Protein AF-A0A8J4U4T0-F1 (afdb_monomer)

Foldseek 3Di:
DQDDDFAADVNHKAFPAWEFDADPVGTFWIKTFIWTWDDDPPPPPPTPTDTDIFTDGFFDAPVNVCSGHNAAPDKAFDDPDPCLVVPPDPVSPPDDPGTWMWRHHQRQQKIFIADGPSRTTQAMEHEQLQLQAPCRPSHDGHFYWYWAFAFDPDPPGDTDIDIDTSPDDVVVVDVRPDPDFDFWDWAQDDVDPPDRRPRHIDTWGDDPRYIYD

Structure (mmCIF, N/CA/C/O backbone):
data_AF-A0A8J4U4T0-F1
#
_entry.id   AF-A0A8J4U4T0-F1
#
loop_
_atom_site.group_PDB
_atom_site.id
_atom_site.type_symbol
_atom_site.label_atom_id
_atom_site.label_alt_id
_atom_site.label_comp_id
_atom_site.label_asym_id
_atom_site.label_entity_id
_atom_site.label_seq_id
_atom_site.pdbx_PDB_ins_code
_atom_site.Cartn_x
_atom_site.Cartn_y
_atom_site.Cartn_z
_atom_site.occupancy
_atom_site.B_iso_or_equiv
_atom_site.auth_seq_id
_atom_site.auth_comp_id
_atom_site.auth_asym_id
_atom_site.auth_atom_id
_atom_site.pdbx_PDB_model_num
ATOM 1 N N . ALA A 1 1 ? 1.305 -16.873 -22.517 1.00 59.97 1 ALA A N 1
ATOM 2 C CA . ALA A 1 1 ? 2.581 -16.658 -21.802 1.00 59.97 1 ALA A CA 1
ATOM 3 C C . ALA A 1 1 ? 2.352 -15.607 -20.720 1.00 59.97 1 ALA A C 1
ATOM 5 O O . ALA A 1 1 ? 1.505 -14.748 -20.958 1.00 59.97 1 ALA A O 1
ATOM 6 N N . PRO A 1 2 ? 3.016 -15.679 -19.551 1.00 63.62 2 PRO A N 1
ATOM 7 C CA . PRO A 1 2 ? 2.919 -14.624 -18.543 1.00 63.62 2 PRO A CA 1
ATOM 8 C C . PRO A 1 2 ? 3.381 -13.283 -19.128 1.00 63.62 2 PRO A C 1
ATOM 10 O O . PRO A 1 2 ? 4.213 -13.255 -20.039 1.00 63.62 2 PRO A O 1
ATOM 13 N N . GLY A 1 3 ? 2.817 -12.182 -18.628 1.00 67.06 3 GLY A N 1
ATOM 14 C CA . GLY A 1 3 ? 3.250 -10.844 -19.021 1.00 67.06 3 GLY A CA 1
ATOM 15 C C . GLY A 1 3 ? 4.728 -10.631 -18.692 1.00 67.06 3 GLY A C 1
ATOM 16 O O . GLY A 1 3 ? 5.224 -11.148 -17.691 1.00 67.06 3 GLY A O 1
ATOM 17 N N . MET A 1 4 ? 5.434 -9.878 -19.538 1.00 71.56 4 MET A N 1
ATOM 18 C CA . MET A 1 4 ? 6.809 -9.478 -19.232 1.00 71.56 4 MET A CA 1
ATOM 19 C C . MET A 1 4 ? 6.821 -8.623 -17.955 1.00 71.56 4 MET A C 1
ATOM 21 O O . MET A 1 4 ? 5.911 -7.805 -17.771 1.00 71.56 4 MET A O 1
ATOM 25 N N . PRO A 1 5 ? 7.825 -8.795 -17.077 1.00 73.06 5 PRO A N 1
ATOM 26 C CA . PRO A 1 5 ? 7.929 -8.011 -15.855 1.00 73.06 5 PRO A CA 1
ATOM 27 C C . PRO A 1 5 ? 8.087 -6.521 -16.171 1.00 73.06 5 PRO A C 1
ATOM 29 O O . PRO A 1 5 ? 8.541 -6.135 -17.252 1.00 73.06 5 PRO A O 1
ATOM 32 N N . LEU A 1 6 ? 7.711 -5.677 -15.209 1.00 75.88 6 LEU A N 1
ATOM 33 C CA . LEU A 1 6 ? 7.885 -4.232 -15.323 1.00 75.88 6 LEU A CA 1
ATOM 34 C C . LEU A 1 6 ? 9.369 -3.896 -15.502 1.00 75.88 6 LEU A C 1
ATOM 36 O O . LEU A 1 6 ? 10.228 -4.442 -14.813 1.00 75.88 6 LEU A O 1
ATOM 40 N N . ALA A 1 7 ? 9.669 -2.979 -16.418 1.00 79.19 7 ALA A N 1
ATOM 41 C CA . ALA A 1 7 ? 11.025 -2.484 -16.569 1.00 79.19 7 ALA A CA 1
ATOM 42 C C . ALA A 1 7 ? 11.359 -1.541 -15.406 1.00 79.19 7 ALA A C 1
ATOM 44 O O . ALA A 1 7 ? 10.626 -0.594 -15.118 1.00 79.19 7 ALA A O 1
ATOM 45 N N . CYS A 1 8 ? 12.471 -1.803 -14.728 1.00 78.44 8 CYS A N 1
ATOM 46 C CA . CYS A 1 8 ? 12.870 -1.046 -13.551 1.00 78.44 8 CYS A CA 1
ATOM 47 C C . CYS A 1 8 ? 13.650 0.220 -13.929 1.00 78.44 8 CYS A C 1
ATOM 49 O O . CYS A 1 8 ? 14.565 0.176 -14.753 1.00 78.44 8 CYS A O 1
ATOM 51 N N . PHE A 1 9 ? 13.341 1.337 -13.275 1.00 74.56 9 PHE A N 1
ATOM 52 C CA . PHE A 1 9 ? 14.157 2.545 -13.302 1.00 74.56 9 PHE A CA 1
ATOM 53 C C . PHE A 1 9 ? 15.294 2.404 -12.284 1.00 74.56 9 PHE A C 1
ATOM 55 O O . PHE A 1 9 ? 15.047 2.334 -11.083 1.00 74.56 9 PHE A O 1
ATOM 62 N N . LEU A 1 10 ? 16.541 2.309 -12.762 1.00 72.31 10 LEU A N 1
ATOM 63 C CA . LEU A 1 10 ? 17.728 2.100 -11.912 1.00 72.31 10 LEU A CA 1
ATOM 64 C C . LEU A 1 10 ? 17.580 0.909 -10.939 1.00 72.31 10 LEU A C 1
ATOM 66 O O . LEU A 1 10 ? 17.994 0.970 -9.785 1.00 72.31 10 LEU A O 1
ATOM 70 N N . GLY A 1 11 ? 16.952 -0.175 -11.404 1.00 75.38 11 GLY A N 1
ATOM 71 C CA . GLY A 1 11 ? 16.737 -1.388 -10.608 1.00 75.38 11 GLY A CA 1
ATOM 72 C C . GLY A 1 11 ? 15.503 -1.369 -9.701 1.00 75.38 11 GLY A C 1
ATOM 73 O O . GLY A 1 11 ? 15.188 -2.408 -9.132 1.00 75.38 11 GLY A O 1
ATOM 74 N N . ASN A 1 12 ? 14.756 -0.259 -9.631 1.00 84.00 12 ASN A N 1
ATOM 75 C CA . ASN A 1 12 ? 13.547 -0.141 -8.812 1.00 84.00 12 ASN A CA 1
ATOM 76 C C . ASN A 1 12 ? 12.320 0.346 -9.595 1.00 84.00 12 ASN A C 1
ATOM 78 O O . ASN A 1 12 ? 12.407 0.827 -10.725 1.00 84.00 12 ASN A O 1
ATOM 82 N N . VAL A 1 13 ? 11.157 0.232 -8.962 1.00 89.06 13 VAL A N 1
ATOM 83 C CA . VAL A 1 13 ? 9.914 0.896 -9.369 1.00 89.06 13 VAL A CA 1
ATOM 84 C C . VAL A 1 13 ? 9.418 1.751 -8.210 1.00 89.06 13 VAL A C 1
ATOM 86 O O . VAL A 1 13 ? 9.637 1.394 -7.052 1.00 89.06 13 VAL A O 1
ATOM 89 N N . TYR A 1 14 ? 8.770 2.874 -8.503 1.00 92.31 14 TYR A N 1
ATOM 90 C CA . TYR A 1 14 ? 8.345 3.843 -7.486 1.00 92.31 14 TYR A CA 1
ATOM 91 C C . TYR A 1 14 ? 6.846 4.087 -7.577 1.00 92.31 14 TYR A C 1
ATOM 93 O O . TYR A 1 14 ? 6.298 4.091 -8.677 1.00 92.31 14 TYR A O 1
ATOM 101 N N . ALA A 1 15 ? 6.180 4.302 -6.446 1.00 93.75 15 ALA A N 1
ATOM 102 C CA . ALA A 1 15 ? 4.788 4.735 -6.459 1.00 93.75 15 ALA A CA 1
ATOM 103 C C . ALA A 1 15 ? 4.728 6.246 -6.722 1.00 93.75 15 ALA A C 1
ATOM 105 O O . ALA A 1 15 ? 5.382 7.024 -6.032 1.00 93.75 15 ALA A O 1
ATOM 106 N N . GLU A 1 16 ? 3.950 6.650 -7.723 1.00 93.12 16 GLU A N 1
ATOM 107 C CA . GLU A 1 16 ? 3.544 8.044 -7.930 1.00 93.12 16 GLU A CA 1
ATOM 108 C C . GLU A 1 16 ? 2.356 8.385 -7.026 1.00 93.12 16 GLU A C 1
ATOM 110 O O . GLU A 1 16 ? 2.362 9.420 -6.372 1.00 93.12 16 GLU A O 1
ATOM 115 N N . SER A 1 17 ? 1.362 7.493 -6.953 1.00 95.75 17 SER A N 1
ATOM 116 C CA . SER A 1 17 ? 0.205 7.616 -6.062 1.00 95.75 17 SER A CA 1
ATOM 117 C C . SER A 1 17 ? -0.369 6.247 -5.691 1.00 95.75 17 SER A C 1
ATOM 119 O O . SER A 1 17 ? -0.196 5.263 -6.425 1.00 95.75 17 SER A O 1
ATOM 121 N N . VAL A 1 18 ? -1.066 6.187 -4.553 1.00 97.38 18 VAL A N 1
ATOM 122 C CA . VAL A 1 18 ? -1.776 4.990 -4.076 1.00 97.38 18 VAL A CA 1
ATOM 123 C C . VAL A 1 18 ? -3.218 5.347 -3.723 1.00 97.38 18 VAL A C 1
ATOM 125 O O . VAL A 1 18 ? -3.498 5.940 -2.685 1.00 97.38 18 VAL A O 1
ATOM 128 N N . ASP A 1 19 ? -4.157 4.958 -4.573 1.00 96.81 19 ASP A N 1
ATOM 129 C CA . ASP A 1 19 ? -5.580 5.195 -4.348 1.00 96.81 19 ASP A CA 1
ATOM 130 C C . ASP A 1 19 ? -6.207 3.983 -3.651 1.00 96.81 19 ASP A C 1
ATOM 132 O O . ASP A 1 19 ? -6.091 2.847 -4.119 1.00 96.81 19 ASP A O 1
ATOM 136 N N . VAL A 1 20 ? -6.893 4.198 -2.530 1.00 95.44 20 VAL A N 1
ATOM 137 C CA . VAL A 1 20 ? -7.659 3.133 -1.874 1.00 95.44 20 VAL A CA 1
ATOM 138 C C . VAL A 1 20 ? -8.957 2.917 -2.640 1.00 95.44 20 VAL A C 1
ATOM 140 O O . VAL A 1 20 ? -9.803 3.807 -2.734 1.00 95.44 20 VAL A O 1
ATOM 143 N N . LEU A 1 21 ? -9.137 1.702 -3.148 1.00 94.81 21 LEU A N 1
ATOM 144 C CA . LEU A 1 21 ? -10.375 1.267 -3.781 1.00 94.81 21 LEU A CA 1
ATOM 145 C C . LEU A 1 21 ? -11.374 0.879 -2.691 1.00 94.81 21 LEU A C 1
ATOM 147 O O . LEU A 1 21 ? -11.043 0.083 -1.811 1.00 94.81 21 LEU A O 1
ATOM 151 N N . ARG A 1 22 ? -12.596 1.413 -2.745 1.00 90.00 22 ARG A N 1
ATOM 152 C CA . ARG A 1 22 ? -13.667 1.123 -1.780 1.00 90.00 22 ARG A CA 1
ATOM 153 C C . ARG A 1 22 ? -15.000 0.904 -2.486 1.00 90.00 22 ARG A C 1
ATOM 155 O O . ARG A 1 22 ? -15.217 1.440 -3.569 1.00 90.00 22 ARG A O 1
ATOM 162 N N . ASP A 1 23 ? -15.877 0.148 -1.842 1.00 86.38 23 ASP A N 1
ATOM 163 C CA . ASP A 1 23 ? -17.297 0.039 -2.169 1.00 86.38 23 ASP A CA 1
ATOM 164 C C . ASP A 1 23 ? -18.162 0.368 -0.936 1.00 86.38 23 ASP A C 1
ATOM 166 O O . ASP A 1 23 ? -17.649 0.777 0.109 1.00 86.38 23 ASP A O 1
ATOM 170 N N . GLY A 1 24 ? -19.482 0.182 -1.042 1.00 77.00 24 GLY A N 1
ATOM 171 C CA . GLY A 1 24 ? -20.412 0.431 0.066 1.00 77.00 24 GLY A CA 1
ATOM 172 C C . GLY A 1 24 ? -20.213 -0.473 1.293 1.00 77.00 24 GLY A C 1
ATOM 173 O O . GLY A 1 24 ? -20.796 -0.206 2.342 1.00 77.00 24 GLY A O 1
ATOM 174 N N . THR A 1 25 ? -19.403 -1.531 1.191 1.00 82.12 25 THR A N 1
ATOM 175 C CA . THR A 1 25 ? -19.118 -2.481 2.277 1.00 82.12 25 THR A CA 1
ATOM 176 C C . THR A 1 25 ? -17.764 -2.241 2.947 1.00 82.12 25 THR A C 1
ATOM 178 O O . THR A 1 25 ? -17.577 -2.617 4.106 1.00 82.12 25 THR A O 1
ATOM 181 N N . GLY A 1 26 ? -16.825 -1.579 2.265 1.00 85.06 26 GLY A N 1
ATOM 182 C CA . GLY A 1 26 ? -15.521 -1.226 2.817 1.00 85.06 26 GLY A CA 1
ATOM 183 C C . GLY A 1 26 ? -14.427 -1.102 1.756 1.00 85.06 26 GLY A C 1
ATOM 184 O O . GLY A 1 26 ? -14.702 -1.003 0.561 1.00 85.06 26 GLY A O 1
ATOM 185 N N . PRO A 1 27 ? -13.148 -1.057 2.167 1.00 91.06 27 PRO A N 1
ATOM 186 C CA . PRO A 1 27 ? -12.041 -1.054 1.230 1.00 91.06 27 PRO A CA 1
ATOM 187 C C . PRO A 1 27 ? -11.900 -2.419 0.555 1.00 91.06 27 PRO A C 1
ATOM 189 O O . PRO A 1 27 ? -11.889 -3.461 1.210 1.00 91.06 27 PRO A O 1
ATOM 192 N N . LEU A 1 28 ? -11.750 -2.385 -0.765 1.00 95.12 28 LEU A N 1
ATOM 193 C CA . LEU A 1 28 ? -11.519 -3.538 -1.629 1.00 95.12 28 LEU A CA 1
ATOM 194 C C . LEU A 1 28 ? -10.027 -3.821 -1.803 1.00 95.12 28 LEU A C 1
ATOM 196 O O . LEU A 1 28 ? -9.617 -4.978 -1.886 1.00 95.12 28 LEU A O 1
ATOM 200 N N . GLY A 1 29 ? -9.210 -2.770 -1.869 1.00 96.62 29 GLY A N 1
ATOM 201 C CA . GLY A 1 29 ? -7.812 -2.893 -2.251 1.00 96.62 29 GLY A CA 1
ATOM 202 C C . GLY A 1 29 ? -7.114 -1.558 -2.468 1.00 96.62 29 GLY A C 1
ATOM 203 O O . GLY A 1 29 ? -7.620 -0.500 -2.094 1.00 96.62 29 GLY A O 1
ATOM 204 N N . LEU A 1 30 ? -5.953 -1.623 -3.106 1.00 97.81 30 LEU A N 1
ATOM 205 C CA . LEU A 1 30 ? -5.132 -0.490 -3.504 1.00 97.81 30 LEU A CA 1
ATOM 206 C C . LEU A 1 30 ? -4.984 -0.469 -5.023 1.00 97.81 30 LEU A C 1
ATOM 208 O O . LEU A 1 30 ? -4.714 -1.498 -5.641 1.00 97.81 30 LEU A O 1
ATOM 212 N N . LYS A 1 31 ? -5.090 0.717 -5.610 1.00 97.88 31 LYS A N 1
ATOM 213 C CA . LYS A 1 31 ? -4.674 1.019 -6.976 1.00 97.88 31 LYS A CA 1
ATOM 214 C C . LYS A 1 31 ? -3.388 1.832 -6.910 1.00 97.88 31 LYS A C 1
ATOM 216 O O . LYS A 1 31 ? -3.377 2.959 -6.428 1.00 97.88 31 LYS A O 1
ATOM 221 N N . LEU A 1 32 ? -2.297 1.246 -7.383 1.00 97.12 32 LEU A N 1
ATOM 222 C CA . LEU A 1 32 ? -0.978 1.857 -7.405 1.00 97.12 32 LEU A CA 1
ATOM 223 C C . LEU A 1 32 ? -0.687 2.368 -8.811 1.00 97.12 32 LEU A C 1
ATOM 225 O O . LEU A 1 32 ? -0.733 1.608 -9.784 1.00 97.12 32 LEU A O 1
ATOM 229 N N . ARG A 1 33 ? -0.333 3.645 -8.910 1.00 95.75 33 ARG A N 1
ATOM 230 C CA . ARG A 1 33 ? 0.248 4.223 -10.118 1.00 95.75 33 ARG A CA 1
ATOM 231 C C . ARG A 1 33 ? 1.765 4.173 -9.983 1.00 95.75 33 ARG A C 1
ATOM 233 O O . ARG A 1 33 ? 2.343 4.878 -9.165 1.00 95.75 33 ARG A O 1
ATOM 240 N N . ILE A 1 34 ? 2.400 3.287 -1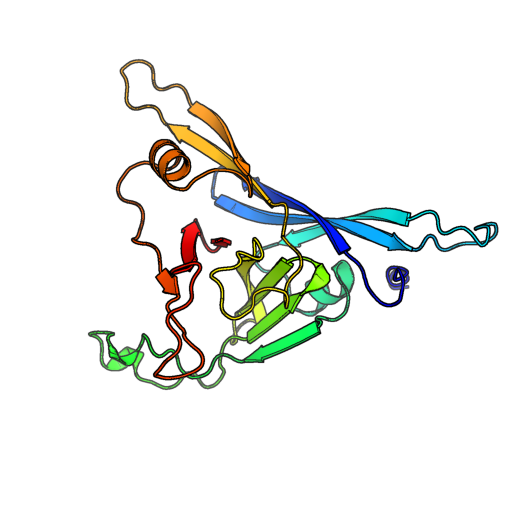0.743 1.00 93.25 34 ILE A N 1
ATOM 241 C CA . ILE A 1 34 ? 3.804 2.903 -10.573 1.00 93.25 34 ILE A CA 1
ATOM 242 C C . ILE A 1 34 ? 4.642 3.463 -11.718 1.00 93.25 34 ILE A C 1
ATOM 244 O O . ILE A 1 34 ? 4.352 3.222 -12.889 1.00 93.25 34 ILE A O 1
ATOM 248 N N . LEU A 1 35 ? 5.721 4.158 -11.377 1.00 91.06 35 LEU A N 1
ATOM 249 C CA . LEU A 1 35 ? 6.736 4.635 -12.304 1.00 91.06 35 LEU A CA 1
ATOM 250 C C . LEU A 1 35 ? 7.715 3.506 -12.638 1.00 91.06 35 LEU A C 1
ATOM 252 O O . LEU A 1 35 ? 8.360 2.923 -11.764 1.00 91.06 35 LEU A O 1
ATOM 256 N N . THR A 1 36 ? 7.823 3.223 -13.931 1.00 87.00 36 THR A N 1
ATOM 257 C CA . THR A 1 36 ? 8.646 2.170 -14.535 1.00 87.00 36 THR A CA 1
ATOM 258 C C . THR A 1 36 ? 9.555 2.772 -15.603 1.00 87.00 36 THR A C 1
ATOM 260 O O . THR A 1 36 ? 9.283 3.852 -16.134 1.00 87.00 36 THR A O 1
ATOM 263 N N . ALA A 1 37 ? 10.647 2.093 -15.944 1.00 83.19 37 ALA A N 1
ATOM 264 C CA . ALA A 1 37 ? 11.457 2.477 -17.093 1.00 83.19 37 ALA A CA 1
ATOM 265 C C . ALA A 1 37 ? 10.715 2.172 -18.405 1.00 83.19 37 ALA A C 1
ATOM 267 O O . ALA A 1 37 ? 9.996 1.181 -18.529 1.00 83.19 37 ALA A O 1
ATOM 268 N N . GLY A 1 38 ? 10.897 3.013 -19.423 1.00 71.81 38 GLY A N 1
ATOM 269 C CA . GLY A 1 38 ? 10.421 2.702 -20.768 1.00 71.81 38 GLY A CA 1
ATOM 270 C C . GLY A 1 38 ? 11.138 1.471 -21.337 1.00 71.81 38 GLY A C 1
ATOM 271 O O . GLY A 1 38 ? 12.362 1.410 -21.328 1.00 71.81 38 GLY A O 1
ATOM 272 N N . CYS A 1 39 ? 10.384 0.504 -21.865 1.00 65.69 39 CYS A N 1
ATOM 273 C CA . CYS A 1 39 ? 10.915 -0.671 -22.564 1.00 65.69 39 CYS A CA 1
ATOM 274 C C . CYS A 1 39 ? 10.323 -0.759 -23.983 1.00 65.69 39 CYS A C 1
ATOM 276 O O . CYS A 1 39 ? 9.136 -0.473 -24.172 1.00 65.69 39 CYS A O 1
ATOM 278 N N . GLY A 1 40 ? 11.144 -1.134 -24.973 1.00 64.69 40 GLY A N 1
ATOM 279 C CA . GLY A 1 40 ? 10.727 -1.420 -26.354 1.00 64.69 40 GLY A CA 1
ATOM 280 C C . GLY A 1 40 ? 11.699 -0.912 -27.438 1.00 64.69 40 GLY A C 1
ATOM 281 O O . GLY A 1 40 ? 12.544 -0.061 -27.153 1.00 64.69 40 GLY A O 1
ATOM 282 N N . PRO A 1 41 ? 11.591 -1.406 -28.690 1.00 54.47 41 PRO A N 1
ATOM 283 C CA . PRO A 1 41 ? 12.376 -0.900 -29.818 1.00 54.47 41 PRO A CA 1
ATOM 284 C C . PRO A 1 41 ? 12.087 0.591 -30.059 1.00 54.47 41 PRO A C 1
ATOM 286 O O . PRO A 1 41 ? 10.927 0.980 -30.183 1.00 54.47 41 PRO A O 1
ATOM 289 N N . GLY A 1 42 ? 13.130 1.426 -30.115 1.00 58.94 42 GLY A N 1
ATOM 290 C CA . GLY A 1 42 ? 13.010 2.874 -30.354 1.00 58.94 42 GLY A CA 1
ATOM 291 C C . GLY A 1 42 ? 12.967 3.762 -29.102 1.00 58.94 42 GLY A C 1
ATOM 292 O O . GLY A 1 42 ? 12.753 4.968 -29.221 1.00 58.94 42 GLY A O 1
ATOM 293 N N . VAL A 1 43 ? 13.182 3.210 -27.901 1.00 59.97 43 VAL A N 1
ATOM 294 C CA . VAL A 1 43 ? 13.404 4.020 -26.690 1.00 59.97 43 VAL A CA 1
ATOM 295 C C . VAL A 1 43 ? 14.823 4.604 -26.746 1.00 59.97 43 VAL A C 1
ATOM 297 O O . VAL A 1 43 ? 15.802 3.877 -26.603 1.00 59.97 43 VAL A O 1
ATOM 300 N N . LEU A 1 44 ? 14.930 5.912 -27.013 1.00 55.50 44 LEU A N 1
ATOM 301 C CA . LEU A 1 44 ? 16.188 6.669 -26.948 1.00 55.50 44 LEU A CA 1
ATOM 302 C C . LEU A 1 44 ? 16.770 6.644 -25.522 1.00 55.50 44 LEU A C 1
ATOM 304 O O . LEU A 1 44 ? 16.031 6.500 -24.551 1.00 55.50 44 LEU A O 1
ATOM 308 N N . ALA A 1 45 ? 18.093 6.811 -25.421 1.00 52.97 45 ALA A N 1
ATOM 309 C CA . ALA A 1 45 ? 18.887 6.689 -24.193 1.00 52.97 45 ALA A CA 1
ATOM 310 C C . ALA A 1 45 ? 18.480 7.635 -23.039 1.00 52.97 45 ALA A C 1
ATOM 312 O O . ALA A 1 45 ? 18.857 7.377 -21.899 1.00 52.97 45 ALA A O 1
ATOM 313 N N . ASP A 1 46 ? 17.663 8.662 -23.304 1.00 53.47 46 ASP A N 1
ATOM 314 C CA . ASP A 1 46 ? 17.027 9.478 -22.267 1.00 53.47 46 A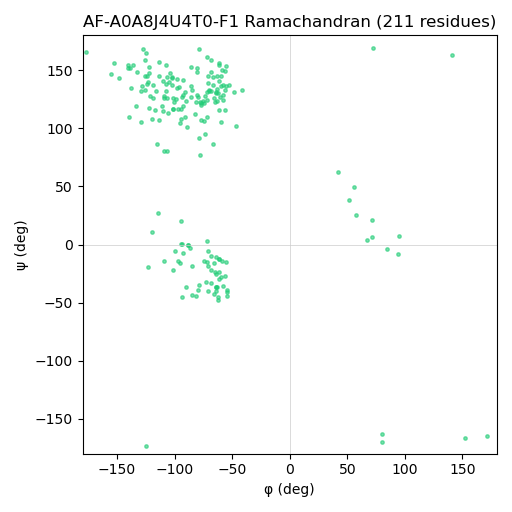SP A CA 1
ATOM 315 C C . ASP A 1 46 ? 15.672 8.884 -21.856 1.00 53.47 46 ASP A C 1
ATOM 317 O O . ASP A 1 46 ? 14.644 8.994 -22.534 1.00 53.47 46 ASP A O 1
ATOM 321 N N . ALA A 1 47 ? 15.719 8.205 -20.713 1.00 60.97 47 ALA A N 1
ATOM 322 C CA . ALA A 1 47 ? 14.667 7.439 -20.068 1.00 60.97 47 ALA A CA 1
ATOM 323 C C . ALA A 1 47 ? 13.308 8.161 -20.001 1.00 60.97 47 ALA A C 1
ATOM 325 O O . ALA A 1 47 ? 13.040 8.953 -19.098 1.00 60.97 47 ALA A O 1
ATOM 326 N N . LYS A 1 48 ? 12.374 7.799 -20.888 1.00 70.69 48 LYS A N 1
ATOM 327 C CA . LYS A 1 48 ? 10.956 8.110 -20.668 1.00 70.69 48 LYS A CA 1
ATOM 328 C C . LYS A 1 48 ? 10.419 7.179 -19.586 1.00 70.69 48 LYS A C 1
ATOM 330 O O . LYS A 1 48 ? 10.035 6.045 -19.878 1.00 70.69 48 LYS A O 1
ATOM 335 N N . VAL A 1 49 ? 10.421 7.653 -18.343 1.00 79.94 49 VAL A N 1
ATOM 336 C CA . VAL A 1 49 ? 9.641 7.063 -17.249 1.00 79.94 49 VAL A CA 1
ATOM 337 C C . VAL A 1 49 ? 8.202 6.858 -17.737 1.00 79.94 49 VAL A C 1
ATOM 339 O O . VAL A 1 49 ? 7.606 7.754 -18.335 1.00 79.94 49 VAL A O 1
ATOM 342 N N . ARG A 1 50 ? 7.650 5.663 -17.528 1.00 82.88 50 ARG A N 1
ATOM 343 C CA . ARG A 1 50 ? 6.259 5.323 -17.845 1.00 82.88 50 ARG A CA 1
ATOM 344 C C . ARG A 1 50 ? 5.510 4.997 -16.567 1.00 82.88 50 ARG A C 1
ATOM 346 O O . ARG A 1 50 ? 5.973 4.180 -15.778 1.00 82.88 50 ARG A O 1
ATOM 353 N N . ALA A 1 51 ? 4.335 5.589 -16.407 1.00 88.06 51 ALA A N 1
ATOM 354 C CA . ALA A 1 51 ? 3.408 5.202 -15.357 1.00 88.06 51 ALA A CA 1
ATOM 355 C C . ALA A 1 51 ? 2.557 4.014 -15.825 1.00 88.06 51 ALA A C 1
ATOM 357 O O . ALA A 1 51 ? 2.022 4.026 -16.936 1.00 88.06 51 ALA A O 1
ATOM 358 N N . VAL A 1 52 ? 2.422 3.001 -14.977 1.00 90.44 52 VAL A N 1
ATOM 359 C CA . VAL A 1 52 ? 1.493 1.882 -15.160 1.00 90.44 52 VAL A CA 1
ATOM 360 C C . VAL A 1 52 ? 0.605 1.754 -13.935 1.00 90.44 52 VAL A C 1
ATOM 362 O O . VAL A 1 52 ? 1.047 1.987 -12.815 1.00 90.44 52 VAL A O 1
ATOM 365 N N . GLU A 1 53 ? -0.648 1.366 -14.140 1.00 94.94 53 GLU A N 1
ATOM 366 C CA . GLU A 1 53 ? -1.578 1.126 -13.039 1.00 94.94 53 GLU A CA 1
ATOM 367 C C . GLU A 1 53 ? -1.612 -0.362 -12.684 1.00 94.94 53 GLU A C 1
ATOM 369 O O . GLU A 1 53 ? -1.644 -1.235 -13.566 1.00 94.94 53 GLU A O 1
ATOM 374 N N . ARG A 1 54 ? -1.581 -0.657 -11.385 1.00 95.00 54 ARG A N 1
ATOM 375 C CA . ARG A 1 54 ? -1.661 -2.011 -10.832 1.00 95.00 54 ARG A CA 1
ATOM 376 C C . ARG A 1 54 ? -2.579 -2.017 -9.627 1.00 95.00 54 ARG A C 1
ATOM 378 O O . ARG A 1 54 ? -2.467 -1.153 -8.766 1.00 95.00 54 ARG A O 1
ATOM 385 N N . ASN A 1 55 ? -3.454 -3.009 -9.567 1.00 97.00 55 ASN A N 1
ATOM 386 C CA . ASN A 1 55 ? -4.399 -3.159 -8.472 1.00 97.00 55 ASN A CA 1
ATOM 387 C C . ASN A 1 55 ? -4.007 -4.367 -7.629 1.00 97.00 55 ASN A C 1
ATOM 389 O O . ASN A 1 55 ? -3.611 -5.387 -8.189 1.00 97.00 55 ASN A O 1
ATOM 393 N N . ILE A 1 56 ? -4.144 -4.233 -6.313 1.00 97.69 56 ILE A N 1
ATOM 394 C CA . ILE A 1 56 ? -3.994 -5.309 -5.333 1.00 97.69 56 ILE A CA 1
ATOM 395 C C . ILE A 1 56 ? -5.218 -5.299 -4.436 1.00 97.69 56 ILE A C 1
ATOM 397 O O . ILE A 1 56 ? -5.580 -4.247 -3.911 1.00 97.69 56 ILE A O 1
ATOM 401 N N . TYR A 1 57 ? -5.824 -6.452 -4.213 1.00 97.88 57 TYR A N 1
ATOM 402 C CA . TYR A 1 57 ? -7.056 -6.585 -3.451 1.00 97.88 57 TYR A CA 1
ATOM 403 C C . TYR A 1 57 ? -6.843 -7.355 -2.151 1.00 97.88 57 TYR A C 1
ATOM 405 O O . TYR A 1 57 ? -5.902 -8.135 -1.985 1.00 97.88 57 TYR A O 1
ATOM 413 N N . PHE A 1 58 ? -7.740 -7.141 -1.191 1.00 97.19 58 PHE A N 1
ATOM 414 C CA . PHE A 1 58 ? -7.849 -8.070 -0.074 1.00 97.19 58 PHE A CA 1
ATOM 415 C C . PHE A 1 58 ? -8.270 -9.442 -0.596 1.00 97.19 58 PHE A C 1
ATOM 417 O O . PHE A 1 58 ? -9.220 -9.549 -1.365 1.00 97.19 58 PHE A O 1
ATOM 424 N N . GLY A 1 59 ? -7.600 -10.491 -0.127 1.00 97.00 59 GLY A N 1
ATOM 425 C CA . GLY A 1 59 ? -7.820 -11.846 -0.625 1.00 97.00 59 GLY A CA 1
ATOM 426 C C . GLY A 1 59 ? -6.876 -12.271 -1.750 1.00 97.00 59 GLY A C 1
ATOM 427 O O . GLY A 1 59 ? -6.864 -13.456 -2.058 1.00 97.00 59 GLY A O 1
ATOM 428 N N . ASP A 1 60 ? -6.059 -11.371 -2.308 1.00 98.19 60 ASP A N 1
ATOM 429 C CA . ASP A 1 60 ? -5.048 -11.744 -3.306 1.00 98.19 60 ASP A CA 1
ATOM 430 C C . ASP A 1 60 ? -4.003 -12.695 -2.709 1.00 98.19 60 ASP A C 1
ATOM 432 O O . ASP A 1 60 ? -3.617 -12.573 -1.541 1.00 98.19 60 ASP A O 1
ATOM 436 N N . SER A 1 61 ? -3.515 -13.639 -3.512 1.00 97.88 61 SER A N 1
ATOM 437 C CA . SER A 1 61 ? -2.414 -14.520 -3.122 1.00 97.88 61 SER A CA 1
ATOM 438 C C . SER A 1 61 ? -1.059 -13.815 -3.243 1.00 97.88 61 SER A C 1
ATOM 440 O O . SER A 1 61 ? -0.923 -12.760 -3.868 1.00 97.88 61 SER A O 1
ATOM 442 N N . CYS A 1 62 ? 0.001 -14.414 -2.695 1.00 95.94 62 CYS A N 1
ATOM 443 C CA . CYS A 1 62 ? 1.357 -13.906 -2.925 1.00 95.94 62 CYS A CA 1
ATOM 444 C C . CYS A 1 62 ? 1.718 -13.855 -4.412 1.00 95.94 62 CYS A C 1
ATOM 446 O O . CYS A 1 62 ? 2.428 -12.947 -4.830 1.00 95.94 62 CYS A O 1
ATOM 448 N N . GLN A 1 63 ? 1.251 -14.818 -5.204 1.00 95.44 63 GLN A N 1
ATOM 449 C CA . GLN A 1 63 ? 1.508 -14.897 -6.637 1.00 95.44 63 GLN A CA 1
ATOM 450 C C . GLN A 1 63 ? 0.860 -13.723 -7.370 1.00 95.44 63 GLN A C 1
ATOM 452 O O . GLN A 1 63 ? 1.515 -13.110 -8.212 1.00 95.44 63 GLN A O 1
ATOM 457 N N . ASP A 1 64 ? -0.371 -13.368 -7.001 1.00 96.00 64 ASP A N 1
ATOM 458 C CA . ASP A 1 64 ? -1.078 -12.220 -7.574 1.00 96.00 64 ASP A CA 1
ATOM 459 C C . ASP A 1 64 ? -0.313 -10.929 -7.268 1.00 96.00 64 ASP A C 1
ATOM 461 O O . ASP A 1 64 ? 0.035 -10.178 -8.183 1.00 96.00 64 ASP A O 1
ATOM 465 N N . VAL A 1 65 ? 0.088 -10.739 -6.006 1.00 96.00 65 VAL A N 1
ATOM 466 C CA . VAL A 1 65 ? 0.861 -9.563 -5.580 1.00 96.00 65 VAL A CA 1
ATOM 467 C C . VAL A 1 65 ? 2.221 -9.478 -6.276 1.00 96.00 65 VAL A C 1
ATOM 469 O O . VAL A 1 65 ? 2.588 -8.417 -6.785 1.00 96.00 65 VAL A O 1
ATOM 472 N N . LEU A 1 66 ? 2.959 -10.588 -6.358 1.00 93.94 66 LEU A N 1
ATOM 473 C CA . LEU A 1 66 ? 4.252 -10.648 -7.048 1.00 93.94 66 LEU A CA 1
ATOM 474 C C . LEU A 1 66 ? 4.109 -10.393 -8.550 1.00 93.94 66 LEU A C 1
ATOM 476 O O . LEU A 1 66 ? 4.975 -9.754 -9.144 1.00 93.94 66 LEU A O 1
ATOM 480 N N . SER A 1 67 ? 3.026 -10.865 -9.169 1.00 91.31 67 SER A N 1
ATOM 481 C CA . SER A 1 67 ? 2.768 -10.636 -10.593 1.00 91.31 67 SER A CA 1
ATOM 482 C C . SER A 1 67 ? 2.458 -9.169 -10.901 1.00 91.31 67 SER A C 1
ATOM 484 O O . SER A 1 67 ? 2.833 -8.662 -11.959 1.00 91.31 67 SER A O 1
ATOM 486 N N . ALA A 1 68 ? 1.815 -8.472 -9.964 1.00 92.25 68 ALA A N 1
ATOM 487 C CA . ALA A 1 68 ? 1.410 -7.086 -10.124 1.00 92.25 68 ALA A CA 1
ATOM 488 C C . ALA A 1 68 ? 2.525 -6.090 -9.762 1.00 92.25 68 ALA A C 1
ATOM 490 O O . ALA A 1 68 ? 2.728 -5.129 -10.507 1.00 92.25 68 ALA A O 1
ATOM 491 N N . LEU A 1 69 ? 3.247 -6.310 -8.655 1.00 92.12 69 LEU A N 1
ATOM 492 C CA . LEU A 1 69 ? 4.233 -5.361 -8.109 1.00 92.12 69 LEU A CA 1
ATOM 493 C C . LEU A 1 69 ? 5.695 -5.805 -8.258 1.00 92.12 69 LEU A C 1
ATOM 495 O O . LEU A 1 69 ? 6.598 -4.994 -8.062 1.00 92.12 69 LEU A O 1
ATOM 499 N N . GLY A 1 70 ? 5.948 -7.071 -8.586 1.00 90.62 70 GLY A N 1
ATOM 500 C CA . GLY A 1 70 ? 7.285 -7.661 -8.528 1.00 90.62 70 GLY A CA 1
ATOM 501 C C . GLY A 1 70 ? 7.699 -8.072 -7.111 1.00 90.62 70 GLY A C 1
ATOM 502 O O . GLY A 1 70 ? 6.892 -8.100 -6.177 1.00 90.62 70 GLY A O 1
ATOM 503 N N . SER A 1 71 ? 8.976 -8.428 -6.950 1.00 91.88 71 SER A N 1
ATOM 504 C CA . SER A 1 71 ? 9.522 -8.897 -5.673 1.00 91.88 71 SER A CA 1
ATOM 505 C C . SER A 1 71 ? 9.526 -7.794 -4.608 1.00 91.88 71 SER A C 1
ATOM 507 O O . SER A 1 71 ? 9.936 -6.671 -4.911 1.00 91.88 71 SER A O 1
ATOM 509 N N . PRO A 1 72 ? 9.151 -8.096 -3.353 1.00 95.31 72 PRO A N 1
ATOM 510 C CA . PRO A 1 72 ? 9.300 -7.145 -2.261 1.00 95.31 72 PRO A CA 1
ATOM 511 C C . PRO A 1 72 ? 10.775 -6.907 -1.931 1.00 95.31 72 PRO A C 1
ATOM 513 O O . PRO A 1 72 ? 11.632 -7.753 -2.183 1.00 95.31 72 PRO A O 1
ATOM 516 N N . HIS A 1 73 ? 11.059 -5.776 -1.289 1.00 94.81 73 HIS A N 1
ATOM 517 C CA . HIS A 1 73 ? 12.411 -5.449 -0.827 1.00 94.81 73 HIS A CA 1
ATOM 518 C C . HIS A 1 73 ? 12.799 -6.302 0.379 1.00 94.81 73 HIS A C 1
ATOM 520 O O . HIS A 1 73 ? 13.964 -6.641 0.578 1.00 94.81 73 HIS A O 1
ATOM 526 N N . LYS A 1 74 ? 11.806 -6.640 1.205 1.00 95.12 74 LYS A N 1
ATOM 527 C CA . LYS A 1 74 ? 11.977 -7.478 2.383 1.00 95.12 74 LYS A CA 1
ATOM 528 C C . LYS A 1 74 ? 10.715 -8.284 2.644 1.00 95.12 74 LYS A C 1
ATOM 530 O O . LYS A 1 74 ? 9.604 -7.793 2.460 1.00 95.12 74 LYS A O 1
ATOM 535 N N . VAL A 1 75 ? 10.907 -9.516 3.104 1.00 95.69 75 VAL A N 1
ATOM 536 C CA . VAL A 1 75 ? 9.843 -10.330 3.692 1.00 95.69 75 VAL A CA 1
ATOM 537 C C . VAL A 1 75 ? 10.078 -10.387 5.196 1.00 95.69 75 VAL A C 1
ATOM 539 O O . VAL A 1 75 ? 11.173 -10.739 5.641 1.00 95.69 75 VAL A O 1
ATOM 542 N N . PHE A 1 76 ? 9.072 -10.019 5.985 1.00 92.88 76 PHE A N 1
ATOM 543 C CA . PHE A 1 76 ? 9.156 -10.026 7.445 1.00 92.88 76 PHE A CA 1
ATOM 544 C C . PHE A 1 76 ? 8.069 -10.909 8.047 1.00 92.88 76 PHE A C 1
ATOM 546 O O . PHE A 1 76 ? 6.886 -10.614 7.929 1.00 92.88 76 PHE A O 1
ATOM 553 N N . TYR A 1 77 ? 8.472 -11.965 8.745 1.00 89.56 77 TYR A N 1
ATOM 554 C CA . TYR A 1 77 ? 7.559 -12.827 9.486 1.00 89.56 77 TYR A CA 1
ATOM 555 C C . TYR A 1 77 ? 7.325 -12.233 10.871 1.00 89.56 77 TYR A C 1
ATOM 557 O O . TYR A 1 77 ? 8.282 -11.950 11.599 1.00 89.56 77 TYR A O 1
ATOM 565 N N . LYS A 1 78 ? 6.058 -12.044 11.252 1.00 84.88 78 LYS A N 1
ATOM 566 C CA . LYS A 1 78 ? 5.723 -11.634 12.614 1.00 84.88 78 LYS A CA 1
ATOM 567 C C . LYS A 1 78 ? 6.320 -12.646 13.590 1.00 84.88 78 LYS A C 1
ATOM 569 O O . LYS A 1 78 ? 6.178 -13.853 13.435 1.00 84.88 78 LYS A O 1
ATOM 574 N N . SER A 1 79 ? 6.983 -12.136 14.617 1.00 69.75 79 SER A N 1
ATOM 575 C CA . SER A 1 79 ? 7.176 -12.895 15.853 1.00 69.75 79 SER A CA 1
ATOM 576 C C . SER A 1 79 ? 5.835 -12.970 16.586 1.00 69.75 79 SER A C 1
ATOM 578 O O . SER A 1 79 ? 4.934 -12.183 16.279 1.00 69.75 79 SER A O 1
ATOM 580 N N . GLU A 1 80 ? 5.693 -13.916 17.520 1.00 61.69 80 GLU A N 1
ATOM 581 C CA . GLU A 1 80 ? 4.469 -14.083 18.310 1.00 61.69 80 GLU A CA 1
ATOM 582 C C . GLU A 1 80 ? 3.896 -12.734 18.756 1.00 61.69 80 GLU A C 1
ATOM 584 O O . GLU A 1 80 ? 4.617 -11.832 19.195 1.00 61.69 80 GLU A O 1
ATOM 589 N N . ASP A 1 81 ? 2.585 -12.581 18.569 1.00 62.50 81 ASP A N 1
ATOM 590 C CA . ASP A 1 81 ? 1.890 -11.328 18.811 1.00 62.50 81 ASP A CA 1
ATOM 591 C C . ASP A 1 81 ? 2.047 -10.910 20.278 1.00 62.50 81 ASP A C 1
ATOM 593 O O . ASP A 1 81 ? 1.404 -11.460 21.171 1.00 62.50 81 ASP A O 1
ATOM 597 N N . LYS A 1 82 ? 2.895 -9.905 20.520 1.00 60.62 82 LYS A N 1
ATOM 598 C CA . LYS A 1 82 ? 3.159 -9.360 21.857 1.00 60.62 82 LYS A CA 1
ATOM 599 C C . LYS A 1 82 ? 1.908 -8.776 22.518 1.00 60.62 82 LYS A C 1
ATOM 601 O O . LYS A 1 82 ? 1.936 -8.550 23.718 1.00 60.62 82 LYS A O 1
ATOM 606 N N . MET A 1 83 ? 0.813 -8.570 21.779 1.00 56.66 83 MET A N 1
ATOM 607 C CA . MET A 1 83 ? -0.483 -8.174 22.336 1.00 56.66 83 MET A CA 1
ATOM 608 C C . MET A 1 83 ? -1.316 -9.368 22.832 1.00 56.66 83 MET A C 1
ATOM 610 O O . MET A 1 83 ? -2.212 -9.173 23.653 1.00 56.66 83 MET A O 1
ATOM 614 N N . LYS A 1 84 ? -1.018 -10.613 22.413 1.00 58.12 84 LYS A N 1
ATOM 615 C CA . LYS A 1 84 ? -1.726 -11.822 22.890 1.00 58.12 84 LYS A CA 1
ATOM 616 C C . LYS A 1 84 ? -1.535 -12.072 24.388 1.00 58.12 84 LYS A C 1
ATOM 618 O O . LYS A 1 84 ? -2.428 -12.654 25.002 1.00 58.12 84 LYS A O 1
ATOM 623 N N . ILE A 1 85 ? -0.446 -11.592 24.995 1.00 55.66 85 ILE A N 1
ATOM 624 C CA . ILE A 1 85 ? -0.202 -11.721 26.447 1.00 55.66 85 ILE A CA 1
ATOM 625 C C . ILE A 1 85 ? -1.225 -10.949 27.292 1.00 55.66 85 ILE A C 1
ATOM 627 O O . ILE A 1 85 ? -1.462 -11.299 28.442 1.00 55.66 85 ILE A O 1
ATOM 631 N N . HIS A 1 86 ? -1.857 -9.923 26.718 1.00 58.12 86 HIS A N 1
ATOM 632 C CA . HIS A 1 86 ? -2.911 -9.146 27.368 1.00 58.12 86 HIS A CA 1
ATOM 633 C C . HIS A 1 86 ? -4.313 -9.672 27.042 1.00 58.12 86 HIS A C 1
ATOM 635 O O . HIS A 1 86 ? -5.304 -9.097 27.490 1.00 58.12 86 HIS A O 1
ATOM 641 N N . SER A 1 87 ? -4.425 -10.746 26.250 1.00 55.44 87 SER A N 1
ATOM 642 C CA . SER A 1 87 ? -5.730 -11.317 25.937 1.00 55.44 87 SER A CA 1
ATOM 643 C C . SER A 1 87 ? -6.294 -12.030 27.178 1.00 55.44 87 SER A C 1
ATOM 645 O O . SER A 1 87 ? -5.649 -12.934 27.709 1.00 55.44 87 SER A O 1
ATOM 647 N N . PRO A 1 88 ? -7.504 -11.673 27.652 1.00 57.47 88 PRO A N 1
ATOM 648 C CA . PRO A 1 88 ? -8.086 -12.247 28.871 1.00 57.47 88 PRO A CA 1
ATOM 649 C C . PRO A 1 88 ? -8.548 -13.707 28.698 1.00 57.47 88 PRO A C 1
ATOM 651 O O . PRO A 1 88 ? -9.133 -14.283 29.609 1.00 57.47 88 PRO A O 1
ATOM 654 N N . SER A 1 89 ? -8.320 -14.315 27.527 1.00 58.22 89 SER A N 1
ATOM 655 C CA . SER A 1 89 ? -8.766 -15.670 27.200 1.00 58.22 89 SER A CA 1
ATOM 656 C C . SER A 1 89 ? -7.574 -16.638 27.117 1.00 58.22 89 SER A C 1
ATOM 658 O O . SER A 1 89 ? -6.778 -16.529 26.181 1.00 58.22 89 SER A O 1
ATOM 660 N N . PRO A 1 90 ? -7.478 -17.638 28.015 1.00 55.34 90 PRO A N 1
ATOM 661 C CA . PRO A 1 90 ? -6.391 -18.625 28.019 1.00 55.34 90 PRO A CA 1
ATOM 662 C C . PRO A 1 90 ? -6.324 -19.462 26.731 1.00 55.34 90 PRO A C 1
ATOM 664 O O . PRO A 1 90 ? -5.251 -19.853 26.289 1.00 55.34 90 PRO A O 1
ATOM 667 N N . HIS A 1 91 ? -7.465 -19.685 26.068 1.00 55.34 91 HIS A N 1
ATOM 668 C CA . HIS A 1 91 ? -7.545 -20.471 24.831 1.00 55.34 91 HIS A CA 1
ATOM 669 C C . HIS A 1 91 ? -6.946 -19.754 23.606 1.00 55.34 91 HIS A C 1
ATOM 671 O O . HIS A 1 91 ? -6.665 -20.397 22.598 1.00 55.34 91 HIS A O 1
ATOM 677 N N . LYS A 1 92 ? -6.705 -18.435 23.680 1.00 52.69 92 LYS A N 1
ATOM 678 C CA . LYS A 1 92 ? -6.008 -17.663 22.631 1.00 52.69 92 LYS A CA 1
ATOM 679 C C . LYS A 1 92 ? -4.483 -17.638 22.804 1.00 52.69 92 LYS A C 1
ATOM 681 O O . LYS A 1 92 ? -3.795 -17.050 21.968 1.00 52.69 92 LYS A O 1
ATOM 686 N N . GLN A 1 93 ? -3.961 -18.287 23.849 1.00 52.38 93 GLN A N 1
ATOM 687 C CA . GLN A 1 93 ? -2.525 -18.414 24.117 1.00 52.38 93 GLN A CA 1
ATOM 688 C C . GLN A 1 93 ? -1.883 -19.629 23.433 1.00 52.38 93 GLN A C 1
ATOM 690 O O . GLN A 1 93 ? -0.680 -19.828 23.561 1.00 52.38 93 GLN A O 1
ATOM 695 N N . VAL A 1 94 ? -2.650 -20.433 22.685 1.00 56.78 94 VAL A N 1
ATOM 696 C CA . VAL A 1 94 ? -2.073 -21.505 21.864 1.00 56.78 94 VAL A CA 1
ATOM 697 C C . VAL A 1 94 ? -1.210 -20.862 20.764 1.00 56.78 94 VAL A C 1
ATOM 699 O O . VAL A 1 94 ? -1.731 -20.036 20.001 1.00 56.78 94 VAL A O 1
ATOM 702 N N . PRO A 1 95 ? 0.091 -21.202 20.667 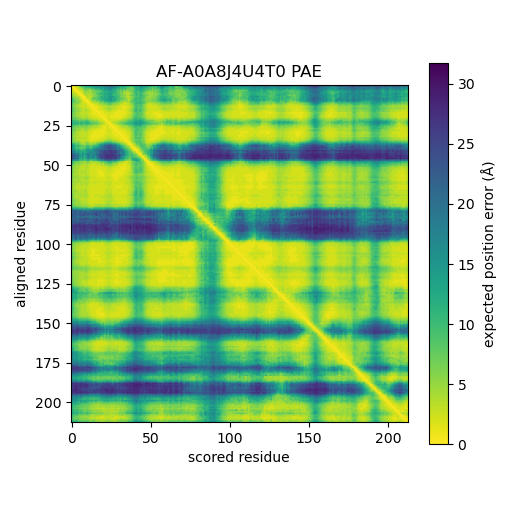1.00 56.06 95 PRO A N 1
ATOM 703 C CA . PRO A 1 95 ? 0.958 -20.690 19.615 1.00 56.06 95 PRO A CA 1
ATOM 704 C C . PRO A 1 95 ? 0.383 -21.047 18.246 1.00 56.06 95 PRO A C 1
ATOM 706 O O . PRO A 1 95 ? 0.053 -22.204 17.969 1.00 56.06 95 PRO A O 1
ATOM 709 N N . SER A 1 96 ? 0.244 -20.050 17.377 1.00 60.22 96 SER A N 1
ATOM 710 C CA . SER A 1 96 ? -0.089 -20.300 15.978 1.00 60.22 96 SER A CA 1
ATOM 711 C C . SER A 1 96 ? 1.076 -21.076 15.347 1.00 60.22 96 SER A C 1
ATOM 713 O O . SER A 1 96 ? 2.224 -20.671 15.500 1.00 60.22 96 SER A O 1
ATOM 715 N N . LYS A 1 97 ? 0.810 -22.182 14.632 1.00 64.81 97 LYS A N 1
ATOM 716 C CA . LYS A 1 97 ? 1.871 -22.976 13.966 1.00 64.81 97 LYS A CA 1
ATOM 717 C C . LYS A 1 97 ? 2.675 -22.162 12.944 1.00 64.81 97 LYS A C 1
ATOM 719 O O . LYS A 1 97 ? 3.838 -22.465 12.698 1.00 64.81 97 LYS A O 1
ATOM 724 N N . CYS A 1 98 ? 2.048 -21.145 12.360 1.00 71.38 98 CYS A N 1
ATOM 725 C CA . CYS A 1 98 ? 2.651 -20.211 11.424 1.00 71.38 98 CYS A CA 1
ATOM 726 C C . CYS A 1 98 ? 2.282 -18.782 11.836 1.00 71.38 98 CYS A C 1
ATOM 728 O O . CYS A 1 98 ? 1.206 -18.548 12.390 1.00 71.38 98 CYS A O 1
ATOM 730 N N . ASN A 1 99 ? 3.184 -17.839 11.571 1.00 85.00 99 ASN A N 1
ATOM 731 C CA . ASN A 1 99 ? 2.966 -16.423 11.834 1.00 85.00 99 ASN A CA 1
ATOM 732 C C . ASN A 1 99 ? 2.743 -15.674 10.530 1.00 85.00 99 ASN A C 1
ATOM 734 O O . ASN A 1 99 ? 3.361 -15.988 9.511 1.00 85.00 99 ASN A O 1
ATOM 738 N N . ASP A 1 100 ? 1.860 -14.679 10.579 1.00 92.19 100 ASP A N 1
ATOM 739 C CA . ASP A 1 100 ? 1.616 -13.785 9.451 1.00 92.19 100 ASP A CA 1
ATOM 740 C C . ASP A 1 100 ? 2.915 -13.131 8.991 1.00 92.19 100 ASP A C 1
ATOM 742 O O . ASP A 1 100 ? 3.835 -12.922 9.786 1.00 92.19 100 ASP A O 1
ATOM 746 N N . TYR A 1 101 ? 2.977 -12.750 7.725 1.00 94.56 101 TYR A N 1
ATOM 747 C CA . TYR A 1 101 ? 4.179 -12.157 7.163 1.00 94.56 101 TYR A CA 1
ATOM 748 C C . TYR A 1 101 ? 3.854 -10.989 6.254 1.00 94.56 101 TYR A C 1
ATOM 750 O O . TYR A 1 101 ? 2.786 -10.905 5.652 1.00 94.56 101 TYR A O 1
ATOM 758 N N . PHE A 1 102 ? 4.802 -10.069 6.184 1.00 96.81 102 PHE A N 1
A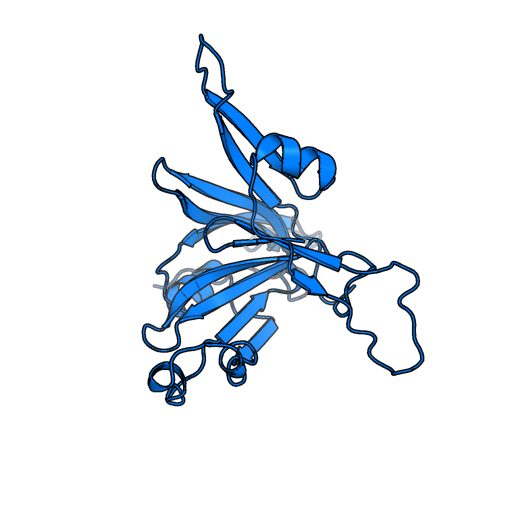TOM 759 C CA . PHE A 1 102 ? 4.724 -8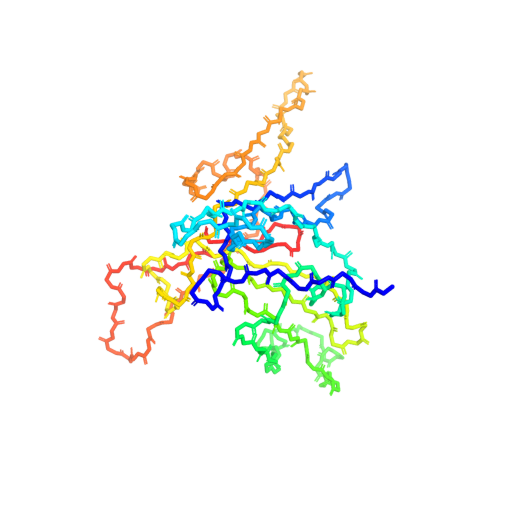.868 5.386 1.00 96.81 102 PHE A CA 1
ATOM 760 C C . PHE A 1 102 ? 5.588 -9.001 4.148 1.00 96.81 102 PHE A C 1
ATOM 762 O O . PHE A 1 102 ? 6.722 -9.475 4.228 1.00 96.81 102 PHE A O 1
ATOM 769 N N . PHE A 1 103 ? 5.072 -8.507 3.031 1.00 97.94 103 PHE A N 1
ATOM 770 C CA . PHE A 1 103 ? 5.885 -8.034 1.921 1.00 97.94 103 PHE A CA 1
ATOM 771 C C . PHE A 1 103 ? 6.065 -6.529 2.079 1.00 97.94 103 PHE A C 1
ATOM 773 O O . PHE A 1 103 ? 5.085 -5.785 2.051 1.00 97.94 103 PHE A O 1
ATOM 780 N N . ASN A 1 104 ? 7.310 -6.093 2.264 1.00 96.88 104 ASN A N 1
ATOM 781 C CA . ASN A 1 104 ? 7.654 -4.686 2.413 1.00 96.88 104 ASN A CA 1
ATOM 782 C C . ASN A 1 104 ? 8.122 -4.118 1.067 1.00 96.88 104 ASN A C 1
ATOM 784 O O . ASN A 1 104 ? 9.151 -4.540 0.522 1.00 96.88 104 ASN A O 1
ATOM 788 N N . TYR A 1 105 ? 7.383 -3.147 0.534 1.00 96.31 105 TYR A N 1
ATOM 789 C CA . TYR A 1 105 ? 7.720 -2.431 -0.694 1.00 96.31 105 TYR A CA 1
ATOM 790 C C . TYR A 1 105 ? 8.198 -1.018 -0.360 1.00 96.31 105 TYR A C 1
ATOM 792 O O . TYR A 1 105 ? 7.454 -0.045 -0.461 1.00 96.31 105 TYR A O 1
ATOM 800 N N . PHE A 1 106 ? 9.470 -0.911 0.028 1.00 95.06 106 PHE A N 1
ATOM 801 C CA . PHE A 1 106 ? 10.086 0.337 0.484 1.00 95.06 106 PHE A CA 1
ATOM 802 C C . PHE A 1 106 ? 9.943 1.486 -0.518 1.00 95.06 106 PHE A C 1
ATOM 804 O O . PHE A 1 106 ? 9.545 2.581 -0.136 1.00 95.06 106 PHE A O 1
ATOM 811 N N . THR A 1 107 ? 10.178 1.239 -1.807 1.00 94.56 107 THR A N 1
ATOM 812 C CA . THR A 1 107 ? 10.056 2.262 -2.863 1.00 94.56 107 THR A CA 1
ATOM 813 C C . THR A 1 107 ? 8.616 2.625 -3.223 1.00 94.56 107 THR A C 1
ATOM 815 O O . THR A 1 107 ? 8.389 3.642 -3.877 1.00 94.56 107 THR A O 1
ATOM 818 N N . LEU A 1 108 ? 7.643 1.814 -2.800 1.00 95.62 108 LEU A N 1
ATOM 819 C CA . LEU A 1 108 ? 6.218 2.098 -2.966 1.00 95.62 108 LEU A CA 1
ATOM 820 C C . LEU A 1 108 ? 5.607 2.733 -1.708 1.00 95.62 108 LEU A C 1
ATOM 822 O O . LEU A 1 108 ? 4.498 3.249 -1.776 1.00 95.62 108 LEU A O 1
ATOM 826 N N . GLY A 1 109 ? 6.306 2.689 -0.568 1.00 95.62 109 GLY A N 1
ATOM 827 C CA . GLY A 1 109 ? 5.780 3.158 0.714 1.00 95.62 109 GLY A CA 1
ATOM 828 C C . GLY A 1 109 ? 4.688 2.254 1.301 1.00 95.62 109 GLY A C 1
ATOM 829 O O . GLY A 1 109 ? 3.901 2.713 2.124 1.00 95.62 109 GLY A O 1
ATOM 830 N N . VAL A 1 110 ? 4.614 0.986 0.875 1.00 96.81 110 VAL A N 1
ATOM 831 C CA . VAL A 1 110 ? 3.509 0.070 1.206 1.00 96.81 110 VAL A CA 1
ATOM 832 C C . VAL A 1 110 ? 4.032 -1.226 1.821 1.00 96.81 110 VAL A C 1
ATOM 834 O O . VAL A 1 110 ? 4.914 -1.875 1.256 1.00 96.81 110 VAL A O 1
ATOM 837 N N . ASP A 1 111 ? 3.420 -1.656 2.925 1.00 96.81 111 ASP A N 1
ATOM 838 C CA . ASP A 1 111 ? 3.528 -3.030 3.418 1.00 96.81 111 ASP A CA 1
ATOM 839 C C . ASP A 1 111 ? 2.222 -3.797 3.203 1.00 96.81 111 ASP A C 1
ATOM 841 O O . ASP A 1 111 ? 1.124 -3.301 3.473 1.00 96.81 111 ASP A O 1
ATOM 845 N N . ILE A 1 112 ? 2.349 -5.053 2.781 1.00 98.00 112 ILE A N 1
ATOM 846 C CA . ILE A 1 112 ? 1.223 -5.955 2.535 1.00 98.00 112 ILE A CA 1
ATOM 847 C C . ILE A 1 112 ? 1.323 -7.128 3.505 1.00 98.00 112 ILE A C 1
ATOM 849 O O . ILE A 1 112 ? 2.278 -7.902 3.446 1.00 98.00 112 ILE A O 1
ATOM 853 N N . LEU A 1 113 ? 0.349 -7.258 4.406 1.00 96.94 113 LEU A N 1
ATOM 854 C CA . LEU A 1 113 ? 0.268 -8.353 5.370 1.00 96.94 113 LEU A CA 1
ATOM 855 C C . LEU A 1 113 ? -0.533 -9.515 4.793 1.00 96.94 113 LEU A C 1
ATOM 857 O O . LEU A 1 113 ? -1.720 -9.365 4.491 1.00 96.94 113 LEU A O 1
ATOM 861 N N . PHE A 1 114 ? 0.088 -10.686 4.765 1.00 96.94 114 PHE A N 1
ATOM 862 C CA . PHE A 1 114 ? -0.543 -11.945 4.409 1.00 96.94 114 PHE A CA 1
ATOM 863 C C . PHE A 1 114 ? -0.937 -12.721 5.654 1.00 96.94 114 PHE A C 1
ATOM 865 O O . PHE A 1 114 ? -0.232 -12.736 6.669 1.00 96.94 114 PHE A O 1
ATOM 872 N N . ASP A 1 115 ? -2.085 -13.374 5.571 1.00 94.06 115 ASP A N 1
ATOM 873 C CA . ASP A 1 115 ? -2.494 -14.351 6.557 1.00 94.06 115 ASP A CA 1
ATOM 874 C C . ASP A 1 115 ? -1.638 -15.614 6.463 1.00 94.06 115 ASP A C 1
ATOM 876 O O . ASP A 1 115 ? -1.442 -16.171 5.392 1.00 94.06 115 ASP A O 1
ATOM 880 N N . SER A 1 116 ? -1.146 -16.092 7.596 1.00 90.62 116 SER A N 1
ATOM 881 C CA . SER A 1 116 ? -0.282 -17.277 7.644 1.00 90.62 116 SER A CA 1
ATOM 882 C C . SER A 1 116 ? -0.963 -18.606 7.349 1.00 90.62 116 SER A C 1
ATOM 884 O O . SER A 1 116 ? -0.269 -19.581 7.082 1.00 90.62 116 SER A O 1
ATOM 886 N N . THR A 1 117 ? -2.292 -18.671 7.439 1.00 90.56 117 THR A N 1
ATOM 887 C CA . THR A 1 117 ? -3.040 -19.910 7.189 1.00 90.56 117 THR A CA 1
ATOM 888 C C . THR A 1 117 ? -3.503 -19.968 5.742 1.00 90.56 117 THR A C 1
ATOM 890 O O . THR A 1 117 ? -3.378 -20.998 5.088 1.00 90.56 117 THR A O 1
ATOM 893 N N . THR A 1 118 ? -4.038 -18.857 5.241 1.00 94.69 118 THR A N 1
ATOM 894 C CA . THR A 1 118 ? -4.610 -18.781 3.890 1.00 94.69 118 THR A CA 1
ATOM 895 C C . THR A 1 118 ? -3.632 -18.244 2.846 1.00 94.69 118 THR A C 1
ATOM 897 O O . THR A 1 118 ? -3.871 -18.423 1.658 1.00 94.69 118 THR A O 1
ATOM 900 N N . HIS A 1 119 ? -2.527 -17.615 3.262 1.00 94.81 119 HIS A N 1
ATOM 901 C CA . HIS A 1 119 ? -1.569 -16.919 2.390 1.00 94.81 119 HIS A CA 1
ATOM 902 C C . HIS A 1 119 ? -2.196 -15.809 1.537 1.00 94.81 119 HIS A C 1
ATOM 904 O O . HIS A 1 119 ? -1.666 -15.449 0.486 1.00 94.81 119 HIS A O 1
ATOM 910 N N . LEU A 1 120 ? -3.311 -15.244 2.012 1.00 97.69 120 LEU A N 1
ATOM 911 C CA . LEU A 1 120 ? -4.038 -14.183 1.327 1.00 97.69 120 LEU A CA 1
ATOM 912 C C . LEU A 1 120 ? -3.796 -12.824 1.980 1.00 97.69 120 LEU A C 1
ATOM 914 O O . LEU A 1 120 ? -3.633 -12.720 3.203 1.00 97.69 120 LEU A O 1
ATOM 918 N N . VAL A 1 121 ? -3.811 -11.769 1.167 1.00 98.12 121 VAL A N 1
ATOM 919 C CA . VAL A 1 121 ? -3.694 -10.383 1.627 1.00 98.12 121 VAL A CA 1
ATOM 920 C C . VAL A 1 121 ? -4.815 -10.070 2.607 1.00 98.12 121 VAL A C 1
ATOM 922 O O . VAL A 1 121 ? -6.001 -10.176 2.283 1.00 98.12 121 VAL A O 1
ATOM 925 N N . LYS A 1 122 ? -4.446 -9.619 3.810 1.00 95.56 122 LYS A N 1
ATOM 926 C CA . LYS A 1 122 ? -5.422 -9.265 4.844 1.00 95.56 122 LYS A CA 1
ATOM 927 C C . LYS A 1 122 ? -5.356 -7.848 5.386 1.00 95.56 122 LYS A C 1
ATOM 929 O O . LYS A 1 122 ? -6.344 -7.428 5.997 1.00 95.56 122 LYS A O 1
ATOM 934 N N . LYS A 1 123 ? -4.235 -7.145 5.217 1.00 95.81 123 LYS A N 1
ATOM 935 C CA . LYS A 1 123 ? -4.032 -5.781 5.724 1.00 95.81 123 LYS A CA 1
ATOM 936 C C . LYS A 1 123 ? -2.972 -5.043 4.909 1.00 95.81 123 LYS A C 1
ATOM 938 O O . LYS A 1 123 ? -1.994 -5.653 4.490 1.00 95.81 123 LYS A O 1
ATOM 943 N N . PHE A 1 124 ? -3.161 -3.736 4.764 1.00 97.19 124 PHE A N 1
ATOM 944 C CA . PHE A 1 124 ? -2.186 -2.822 4.171 1.00 97.19 124 PHE A CA 1
ATOM 945 C C . PHE A 1 124 ? -1.658 -1.844 5.222 1.00 97.19 124 PHE A C 1
ATOM 947 O O . PHE A 1 124 ? -2.408 -1.429 6.109 1.00 97.19 124 PHE A O 1
ATOM 954 N N . VAL A 1 125 ? -0.384 -1.476 5.119 1.00 95.25 125 VAL A N 1
ATOM 955 C CA . VAL A 1 125 ? 0.217 -0.368 5.873 1.00 95.25 125 VAL A CA 1
ATOM 956 C C . VAL A 1 125 ? 0.782 0.635 4.876 1.00 95.25 125 VAL A C 1
ATOM 958 O O . VAL A 1 125 ? 1.519 0.245 3.972 1.00 95.25 125 VAL A O 1
ATOM 961 N N . LEU A 1 126 ? 0.408 1.902 5.023 1.00 95.12 126 LEU A N 1
ATOM 962 C CA . LEU A 1 126 ? 0.815 3.003 4.156 1.00 95.12 126 LEU A CA 1
ATOM 963 C C . LEU A 1 126 ? 1.745 3.925 4.947 1.00 95.12 126 LEU A C 1
ATOM 965 O O . LEU A 1 126 ? 1.348 4.480 5.972 1.00 95.12 126 LEU A O 1
ATOM 969 N N . HIS A 1 127 ? 2.982 4.074 4.484 1.00 93.69 127 HIS A N 1
ATOM 970 C CA . HIS A 1 127 ? 4.015 4.845 5.173 1.00 93.69 127 HIS A CA 1
ATOM 971 C C . HIS A 1 127 ? 4.140 6.244 4.577 1.00 93.69 127 HIS A C 1
ATOM 973 O O . HIS A 1 127 ? 4.407 6.395 3.385 1.00 93.69 127 HIS A O 1
ATOM 979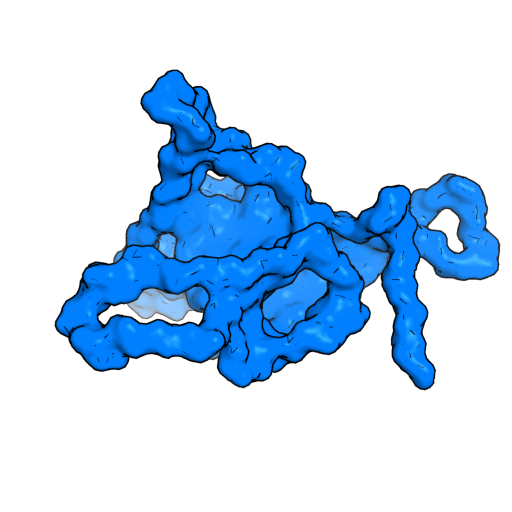 N N . THR A 1 128 ? 4.022 7.283 5.402 1.00 90.12 128 THR A N 1
ATOM 980 C CA . THR A 1 128 ? 4.210 8.679 4.963 1.00 90.12 128 THR A CA 1
ATOM 981 C C . THR A 1 128 ? 5.678 9.112 5.024 1.00 90.12 128 THR A C 1
ATOM 983 O O . THR A 1 128 ? 6.030 10.217 4.588 1.00 90.12 128 THR A O 1
ATOM 986 N N . ASN A 1 129 ? 6.546 8.212 5.507 1.00 85.38 129 ASN A N 1
ATOM 987 C CA . ASN A 1 129 ? 7.966 8.442 5.758 1.00 85.38 129 ASN A CA 1
ATOM 988 C C . ASN A 1 129 ? 8.169 9.636 6.702 1.00 85.38 129 ASN A C 1
ATOM 990 O O . ASN A 1 129 ? 8.920 10.573 6.418 1.00 85.38 129 ASN A O 1
ATOM 994 N N . TYR A 1 130 ? 7.435 9.632 7.815 1.00 82.44 130 TYR A N 1
ATOM 995 C CA . TYR A 1 130 ? 7.488 10.705 8.797 1.00 82.44 130 TYR A CA 1
ATOM 996 C C . TYR A 1 130 ? 8.852 10.725 9.527 1.00 82.44 130 TYR A C 1
ATOM 998 O O . TYR A 1 130 ? 9.290 9.675 10.003 1.00 82.44 130 TYR A O 1
ATOM 1006 N N . PRO A 1 131 ? 9.534 11.883 9.680 1.00 79.69 131 PRO A N 1
ATOM 1007 C CA . PRO A 1 131 ? 10.838 11.978 10.361 1.00 79.69 131 PRO A CA 1
ATOM 1008 C C . PRO A 1 131 ? 10.864 11.440 11.798 1.00 79.69 131 PRO A C 1
ATOM 1010 O O . PRO A 1 131 ? 11.896 10.981 12.280 1.00 79.69 131 PRO A O 1
ATOM 1013 N N . GLY A 1 132 ? 9.717 11.463 12.482 1.00 73.12 132 GLY A N 1
ATOM 1014 C CA . GLY A 1 132 ? 9.541 10.880 13.814 1.00 73.12 132 GLY A CA 1
ATOM 1015 C C . GLY A 1 132 ? 9.545 9.348 13.852 1.00 73.12 132 GLY A C 1
ATOM 1016 O O . GLY A 1 132 ? 9.484 8.766 14.937 1.00 73.12 132 GLY A O 1
ATOM 1017 N N . HIS A 1 133 ? 9.583 8.669 12.707 1.00 78.00 133 HIS A N 1
ATOM 1018 C CA . HIS A 1 133 ? 9.488 7.218 12.646 1.00 78.00 133 HIS A CA 1
ATOM 1019 C C . HIS A 1 133 ? 10.879 6.572 12.670 1.00 78.00 133 HIS A C 1
ATOM 1021 O O . HIS A 1 133 ? 11.819 7.043 12.039 1.00 78.00 133 HIS A O 1
ATOM 1027 N N . TYR A 1 134 ? 11.033 5.443 13.365 1.00 72.94 134 TYR A N 1
ATOM 1028 C CA . TYR A 1 134 ? 12.335 4.764 13.474 1.00 72.94 134 TYR A CA 1
ATOM 1029 C C . TYR A 1 134 ? 12.818 4.157 12.143 1.00 72.94 134 TYR A C 1
ATOM 1031 O O . TYR A 1 134 ? 14.013 3.941 11.969 1.00 72.94 134 TYR A O 1
ATOM 1039 N N . ASN A 1 135 ? 11.898 3.905 11.205 1.00 77.38 135 ASN A N 1
ATOM 1040 C CA . ASN A 1 135 ? 12.204 3.526 9.820 1.00 77.38 135 ASN A CA 1
ATOM 1041 C C . ASN A 1 135 ? 12.230 4.736 8.870 1.00 77.38 135 ASN A C 1
ATOM 1043 O O . ASN A 1 135 ? 12.044 4.560 7.665 1.00 77.38 135 ASN A O 1
ATOM 1047 N N . PHE A 1 136 ? 12.390 5.960 9.381 1.00 81.88 136 PHE A N 1
ATOM 1048 C CA . PHE A 1 136 ? 12.536 7.129 8.523 1.00 81.88 136 PHE A CA 1
ATOM 1049 C C . PHE A 1 136 ? 13.662 6.904 7.506 1.00 81.88 136 PHE A C 1
ATOM 1051 O O . PHE A 1 136 ? 14.721 6.368 7.837 1.00 81.88 136 PHE A O 1
ATOM 1058 N N . ASN A 1 137 ? 13.406 7.297 6.261 1.00 85.69 137 ASN A N 1
ATOM 1059 C CA . ASN A 1 137 ? 14.279 7.122 5.103 1.00 85.69 137 ASN A CA 1
ATOM 1060 C C . ASN A 1 137 ? 14.502 5.664 4.650 1.00 85.69 137 ASN A C 1
ATOM 1062 O O . ASN A 1 137 ? 15.257 5.427 3.711 1.00 85.69 137 ASN A O 1
ATOM 1066 N N . ILE A 1 138 ? 13.840 4.681 5.273 1.00 88.75 138 ILE A N 1
ATOM 1067 C CA . ILE A 1 138 ? 13.762 3.319 4.720 1.00 88.75 138 ILE A CA 1
ATOM 1068 C C . ILE A 1 138 ? 12.689 3.263 3.631 1.00 88.75 138 ILE A C 1
ATOM 1070 O O . ILE A 1 138 ? 12.894 2.616 2.610 1.00 88.75 138 ILE A O 1
ATOM 1074 N N . TYR A 1 139 ? 11.563 3.947 3.837 1.00 92.44 139 TYR A N 1
ATOM 1075 C CA . TYR A 1 139 ? 10.441 3.976 2.902 1.00 92.44 139 TYR A CA 1
ATOM 1076 C C . TYR A 1 139 ? 10.426 5.275 2.098 1.00 92.44 139 TYR A C 1
ATOM 1078 O O . TYR A 1 139 ? 10.688 6.355 2.626 1.00 92.44 139 TYR A O 1
ATOM 1086 N N . HIS A 1 140 ? 10.033 5.184 0.831 1.00 92.56 140 HIS A N 1
ATOM 1087 C CA . HIS A 1 140 ? 9.496 6.331 0.112 1.00 92.56 140 HIS A CA 1
ATOM 1088 C C . HIS A 1 140 ? 8.132 6.710 0.695 1.00 92.56 140 HIS A C 1
ATOM 1090 O O . HIS A 1 140 ? 7.388 5.851 1.167 1.00 92.56 140 HIS A O 1
ATOM 1096 N N . ARG A 1 141 ? 7.799 8.005 0.656 1.00 93.38 141 ARG A N 1
ATOM 1097 C CA . ARG A 1 141 ? 6.471 8.477 1.056 1.00 93.38 141 ARG A CA 1
ATOM 1098 C C . ARG A 1 141 ? 5.422 7.885 0.117 1.00 93.38 141 ARG A C 1
ATOM 1100 O O . ARG A 1 141 ? 5.477 8.118 -1.086 1.00 93.38 141 ARG A O 1
ATOM 1107 N N . CYS A 1 142 ? 4.453 7.186 0.688 1.00 94.38 142 CYS A N 1
ATOM 1108 C CA . CYS A 1 142 ? 3.244 6.766 0.005 1.00 94.38 142 CYS A CA 1
ATOM 1109 C C . CYS A 1 142 ? 2.294 7.963 -0.119 1.00 94.38 142 CYS A C 1
ATOM 1111 O O . CYS A 1 142 ? 1.688 8.373 0.871 1.00 94.38 142 CYS A O 1
ATOM 1113 N N . ASP A 1 143 ? 2.140 8.516 -1.324 1.00 95.25 143 ASP A N 1
ATOM 1114 C CA . ASP A 1 143 ? 1.137 9.552 -1.601 1.00 95.25 143 ASP A CA 1
ATOM 1115 C C . ASP A 1 143 ? -0.251 8.913 -1.753 1.00 95.25 143 ASP A C 1
ATOM 1117 O O . ASP A 1 143 ? -0.727 8.633 -2.859 1.00 95.25 143 ASP A O 1
ATOM 1121 N N . PHE A 1 144 ? -0.847 8.554 -0.612 1.00 94.94 144 PHE A N 1
ATOM 1122 C CA . PHE A 1 144 ? -2.114 7.839 -0.587 1.00 94.94 144 PHE A CA 1
ATOM 1123 C C . PHE A 1 144 ? -3.329 8.763 -0.654 1.00 94.94 144 PHE A C 1
ATOM 1125 O O . PHE A 1 144 ? -3.307 9.896 -0.164 1.00 94.94 144 PHE A O 1
ATOM 1132 N N . ARG A 1 145 ? -4.429 8.228 -1.191 1.00 94.81 145 ARG A N 1
ATOM 1133 C CA . ARG A 1 145 ? -5.748 8.868 -1.231 1.00 94.81 145 ARG A CA 1
ATOM 1134 C C . ARG A 1 145 ? -6.806 7.865 -0.789 1.00 94.81 145 ARG A C 1
ATOM 1136 O O . ARG A 1 145 ? -6.964 6.815 -1.406 1.00 94.81 145 ARG A O 1
ATOM 1143 N N . ILE A 1 146 ? -7.524 8.173 0.285 1.00 91.62 146 ILE A N 1
ATOM 1144 C CA . ILE A 1 146 ? -8.573 7.325 0.853 1.00 91.62 146 ILE A CA 1
ATOM 1145 C C . ILE A 1 146 ? -9.912 8.041 0.679 1.00 91.62 146 ILE A C 1
ATOM 1147 O O . ILE A 1 146 ? -10.165 9.018 1.386 1.00 91.62 146 ILE A O 1
ATOM 1151 N N . PRO A 1 147 ? -10.780 7.582 -0.239 1.00 89.88 147 PRO A N 1
ATOM 1152 C CA . PRO A 1 147 ? -12.149 8.074 -0.320 1.00 89.88 147 PRO A CA 1
ATOM 1153 C C . PRO A 1 147 ? -12.882 7.745 0.982 1.00 89.88 147 PRO A C 1
ATOM 1155 O O . PRO A 1 147 ? -12.830 6.603 1.436 1.00 89.88 147 PRO A O 1
ATOM 1158 N N . LEU A 1 148 ? -13.546 8.712 1.597 1.00 83.75 148 LEU A N 1
ATOM 1159 C CA . LEU A 1 148 ? -14.342 8.586 2.815 1.00 83.75 148 LEU A CA 1
ATOM 1160 C C . LEU A 1 148 ? -15.757 9.091 2.530 1.00 83.75 148 LEU A C 1
ATOM 1162 O O . LEU A 1 148 ? -15.918 10.125 1.893 1.00 83.75 148 LEU A O 1
ATOM 1166 N N . ILE A 1 149 ? -16.759 8.377 3.042 1.00 77.94 149 ILE A N 1
ATOM 1167 C CA . ILE A 1 149 ? -18.150 8.835 3.046 1.00 77.94 149 ILE A CA 1
ATOM 1168 C C . ILE A 1 149 ? -18.430 9.345 4.451 1.00 77.94 149 ILE A C 1
ATOM 1170 O O . ILE A 1 149 ? -18.355 8.574 5.415 1.00 77.94 149 ILE A O 1
ATOM 1174 N N . ILE A 1 150 ? -18.720 10.635 4.567 1.00 75.69 150 ILE A N 1
ATOM 1175 C CA . ILE A 1 150 ? -18.983 11.286 5.847 1.00 75.69 150 ILE A CA 1
ATOM 1176 C C . ILE A 1 150 ? -20.487 11.434 5.996 1.00 75.69 150 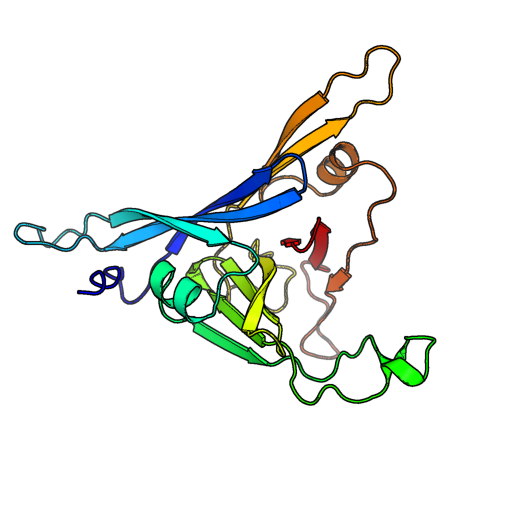ILE A C 1
ATOM 1178 O O . ILE A 1 150 ? -21.152 12.051 5.165 1.00 75.69 150 ILE A O 1
ATOM 1182 N N . LYS A 1 151 ? -21.022 10.867 7.077 1.00 68.38 151 LYS A N 1
ATOM 1183 C CA . LYS A 1 151 ? -22.415 11.067 7.469 1.00 68.38 151 LYS A CA 1
ATOM 1184 C C . LYS A 1 151 ? -22.466 12.261 8.406 1.00 68.38 151 LYS A C 1
ATOM 1186 O O . LYS A 1 151 ? -21.967 12.179 9.525 1.00 68.38 151 LYS A O 1
ATOM 1191 N N . LYS A 1 152 ? -23.025 13.378 7.943 1.00 65.81 152 LYS A N 1
ATOM 1192 C CA . LYS A 1 152 ? -23.316 14.514 8.823 1.00 65.81 152 LYS A CA 1
ATOM 1193 C C . LYS A 1 152 ? -24.541 14.187 9.670 1.00 65.81 152 LYS A C 1
ATOM 1195 O O . LYS A 1 152 ? -25.608 13.900 9.131 1.00 65.81 152 LYS A O 1
ATOM 1200 N N . ASP A 1 153 ? -24.385 14.256 10.988 1.00 58.38 153 ASP A N 1
ATOM 1201 C CA . ASP A 1 153 ? -25.506 14.149 11.918 1.00 58.38 153 ASP A CA 1
ATOM 1202 C C . ASP A 1 153 ? -26.352 15.434 11.842 1.00 58.38 153 ASP A C 1
ATOM 1204 O O . ASP A 1 153 ? -25.921 16.514 12.249 1.00 58.38 153 ASP A O 1
ATOM 1208 N N . GLY A 1 154 ? -27.557 15.324 11.278 1.00 61.91 154 GLY A N 1
ATOM 1209 C CA . GLY A 1 154 ? -28.511 16.420 11.096 1.00 61.91 154 GLY A CA 1
ATOM 1210 C C . GLY A 1 154 ? -29.835 15.937 10.490 1.00 61.91 154 GLY A C 1
ATOM 1211 O O . GLY A 1 154 ? -29.918 14.822 9.983 1.00 61.91 154 GLY A O 1
ATOM 1212 N N . LEU A 1 155 ? -30.883 16.771 10.551 1.00 56.25 155 LEU A N 1
ATOM 1213 C CA . LEU A 1 155 ? -32.214 16.469 9.985 1.00 56.25 155 LEU A CA 1
ATOM 1214 C C . LEU A 1 155 ? -32.182 16.247 8.458 1.00 56.25 155 LEU A C 1
ATOM 1216 O O . LEU A 1 155 ? -33.025 15.520 7.942 1.00 56.25 155 LEU A O 1
ATOM 1220 N N . ASP A 1 156 ? -31.170 16.794 7.779 1.00 58.31 156 ASP A N 1
ATOM 1221 C CA . ASP A 1 156 ? -30.844 16.541 6.375 1.00 58.31 156 ASP A CA 1
ATOM 1222 C C . ASP A 1 156 ? -29.554 15.711 6.290 1.00 58.31 156 ASP A C 1
ATOM 1224 O O . ASP A 1 156 ? -28.459 16.242 6.095 1.00 58.31 156 ASP A O 1
ATOM 1228 N N . ALA A 1 157 ? -29.672 14.396 6.487 1.00 58.12 157 ALA A N 1
ATOM 1229 C CA . ALA A 1 157 ? -28.562 13.455 6.355 1.00 58.12 157 ALA A CA 1
ATOM 1230 C C . ALA A 1 157 ? -28.091 13.383 4.889 1.00 58.12 157 ALA A C 1
ATOM 1232 O O . ALA A 1 157 ? -28.557 12.551 4.111 1.00 58.12 157 ALA A O 1
ATOM 1233 N N . GLN A 1 158 ? -27.185 14.279 4.500 1.00 63.03 158 GLN A N 1
ATOM 1234 C CA . GLN A 1 158 ? -26.453 14.191 3.240 1.00 63.03 158 GLN A CA 1
ATOM 1235 C C . GLN A 1 158 ? -25.129 13.463 3.469 1.00 63.03 158 GLN A C 1
ATOM 1237 O O . GLN A 1 158 ? -24.366 13.795 4.379 1.00 63.03 158 GLN A O 1
ATOM 1242 N N . GLU A 1 159 ? -24.882 12.450 2.642 1.00 70.38 159 GLU A N 1
ATOM 1243 C CA . GLU A 1 159 ? -23.578 11.807 2.532 1.00 70.38 159 GLU A CA 1
ATOM 1244 C C . GLU A 1 159 ? -22.667 12.721 1.707 1.00 70.38 159 GLU A C 1
ATOM 1246 O O . GLU A 1 159 ? -23.004 13.093 0.582 1.00 70.38 159 GLU A O 1
ATOM 1251 N N . GLU A 1 160 ? -21.539 13.127 2.290 1.00 72.38 160 GLU A N 1
ATOM 1252 C CA . GLU A 1 160 ? -20.537 13.946 1.610 1.00 72.38 160 GLU A CA 1
ATOM 1253 C C . GLU A 1 160 ? -19.290 13.105 1.330 1.00 72.38 160 GLU A C 1
ATOM 1255 O O . GLU A 1 160 ? -18.714 12.494 2.239 1.00 72.38 160 GLU A O 1
ATOM 1260 N N . ASP A 1 161 ? -18.880 13.084 0.061 1.00 78.12 161 ASP A N 1
ATOM 1261 C CA . ASP A 1 161 ? -17.656 12.423 -0.373 1.00 78.12 161 ASP A CA 1
ATOM 1262 C C . ASP A 1 161 ? -16.442 13.293 -0.031 1.00 78.12 161 ASP A C 1
ATOM 1264 O O . ASP A 1 161 ? -16.306 14.431 -0.484 1.00 78.12 161 ASP A O 1
ATOM 1268 N N . CYS A 1 162 ? -15.516 12.734 0.743 1.00 85.62 162 CYS A N 1
ATOM 1269 C CA . CYS A 1 162 ? -14.248 13.358 1.098 1.00 85.62 162 CYS A CA 1
ATOM 1270 C C . CYS A 1 162 ? -13.077 12.466 0.668 1.00 85.62 162 CYS A C 1
ATOM 1272 O O . CYS A 1 162 ? -13.201 11.246 0.602 1.00 85.62 162 CYS A O 1
ATOM 1274 N N . ILE A 1 163 ? -11.910 13.049 0.388 1.00 89.44 163 ILE A N 1
ATOM 1275 C CA . ILE A 1 163 ? -10.690 12.288 0.096 1.00 89.44 163 ILE A CA 1
ATOM 1276 C C . ILE A 1 163 ? -9.630 12.649 1.126 1.00 89.44 163 ILE A C 1
ATOM 1278 O O . ILE A 1 163 ? -9.029 13.722 1.071 1.00 89.44 163 ILE A O 1
ATOM 1282 N N . LEU A 1 164 ? -9.355 11.709 2.025 1.00 89.00 164 LEU A N 1
ATOM 1283 C CA . LEU A 1 164 ? -8.224 11.794 2.934 1.00 89.00 164 LEU A CA 1
ATOM 1284 C C . LEU A 1 164 ? -6.928 11.565 2.152 1.00 89.00 164 LEU A C 1
ATOM 1286 O O . LEU A 1 164 ? -6.812 10.601 1.401 1.00 89.00 164 LEU A O 1
ATOM 1290 N N . THR A 1 165 ? -5.939 12.429 2.340 1.00 91.62 165 THR A N 1
ATOM 1291 C CA . THR A 1 165 ? -4.629 12.339 1.672 1.00 91.62 165 THR A CA 1
ATOM 1292 C C . THR A 1 165 ? -3.492 12.319 2.682 1.00 91.62 165 THR A C 1
ATOM 1294 O O . THR A 1 165 ? -3.677 12.742 3.823 1.00 91.62 165 THR A O 1
ATOM 1297 N N . THR A 1 166 ? -2.293 11.930 2.239 1.00 89.56 166 THR A N 1
ATOM 1298 C CA . THR A 1 166 ? -1.063 11.932 3.058 1.00 89.56 166 THR A CA 1
ATOM 1299 C C . THR A 1 166 ? -0.714 13.284 3.705 1.00 89.56 166 THR A C 1
ATOM 1301 O O . THR A 1 166 ? 0.155 13.326 4.573 1.00 89.56 166 THR A O 1
ATOM 1304 N N . TYR A 1 167 ? -1.319 14.392 3.266 1.00 87.62 167 TYR A N 1
ATOM 1305 C CA . TYR A 1 167 ? -1.011 15.745 3.745 1.00 87.62 167 TYR A CA 1
ATOM 1306 C C . TYR A 1 167 ? -2.002 16.270 4.792 1.00 87.62 167 TYR A C 1
ATOM 1308 O O . TYR A 1 167 ? -1.797 17.361 5.327 1.00 87.62 167 TYR A O 1
ATOM 1316 N N . HIS A 1 168 ? -3.077 15.532 5.077 1.00 86.12 168 HIS A N 1
ATOM 1317 C CA . HIS A 1 168 ? -4.051 15.940 6.085 1.00 86.12 168 HIS A CA 1
ATOM 1318 C C . HIS A 1 168 ? -3.466 15.808 7.490 1.00 8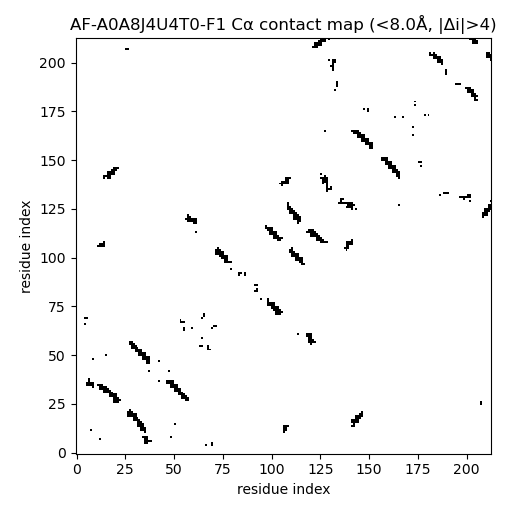6.12 168 HIS A C 1
ATOM 1320 O O . HIS A 1 168 ? -2.793 14.832 7.816 1.00 86.12 168 HIS A O 1
ATOM 1326 N N . LYS A 1 169 ? -3.747 16.797 8.341 1.00 82.50 169 LYS A N 1
ATOM 1327 C CA . LYS A 1 169 ? -3.370 16.737 9.757 1.00 82.50 169 LYS A CA 1
ATOM 1328 C C . LYS A 1 169 ? -4.374 15.901 10.528 1.00 82.50 169 LYS A C 1
ATOM 1330 O O . LYS A 1 169 ? -5.561 15.938 10.222 1.00 82.50 169 LYS A O 1
ATOM 1335 N N . TRP A 1 170 ? -3.913 15.223 11.576 1.00 75.19 170 TRP A N 1
ATOM 1336 C CA . TRP A 1 170 ? -4.769 14.342 12.366 1.00 75.19 170 TRP A CA 1
ATOM 1337 C C . TRP A 1 170 ? -6.028 15.026 12.914 1.00 75.19 170 TRP A C 1
ATOM 1339 O O . TRP A 1 170 ? -7.101 14.443 12.814 1.00 75.19 170 TRP A O 1
ATOM 1349 N N . ASP A 1 171 ? -5.925 16.269 13.390 1.00 77.12 171 ASP A N 1
ATOM 1350 C CA . ASP A 1 171 ? -7.083 17.028 13.887 1.00 77.12 171 ASP A CA 1
ATOM 1351 C C . ASP A 1 171 ? -8.209 17.104 12.836 1.00 77.12 171 ASP A C 1
ATOM 1353 O O . ASP A 1 171 ? -9.377 16.908 13.150 1.00 77.12 171 ASP A O 1
ATOM 1357 N N . GLN A 1 172 ? -7.844 17.270 11.559 1.00 77.69 172 GLN A N 1
ATOM 1358 C CA . GLN A 1 172 ? -8.790 17.273 10.440 1.00 77.69 172 GLN A CA 1
ATOM 1359 C C . GLN A 1 172 ? -9.353 15.871 10.190 1.00 77.69 172 GLN A C 1
ATOM 1361 O O . GLN A 1 172 ? -10.537 15.709 9.933 1.00 77.69 172 GLN A O 1
ATOM 1366 N N . VAL A 1 173 ? -8.522 14.831 10.286 1.00 76.88 173 VAL A N 1
ATOM 1367 C CA . VAL A 1 173 ? -8.966 13.441 10.095 1.00 76.88 173 VAL A CA 1
ATOM 1368 C C . VAL A 1 173 ? -9.980 13.019 11.163 1.00 76.88 173 VAL A C 1
ATOM 1370 O O . VAL A 1 173 ? -10.930 12.300 10.849 1.00 76.88 173 VAL A O 1
ATOM 1373 N N . GLN A 1 174 ? -9.810 13.476 12.408 1.00 73.50 174 GLN A N 1
ATOM 1374 C CA . GLN A 1 174 ? -10.743 13.194 13.504 1.00 73.50 174 GLN A CA 1
ATOM 1375 C C . GLN A 1 174 ? -12.128 13.789 13.257 1.00 73.50 174 GLN A C 1
ATOM 1377 O O . GLN A 1 174 ? -13.123 13.120 13.529 1.00 73.50 174 GLN A O 1
ATOM 1382 N N . GLU A 1 175 ? -12.191 15.003 12.711 1.00 72.12 175 GLU A N 1
ATOM 1383 C CA . GLU A 1 175 ? -13.457 15.629 12.318 1.00 72.12 175 GLU A CA 1
ATOM 1384 C C . GLU A 1 175 ? -14.163 14.834 11.208 1.00 72.12 175 GLU A C 1
ATOM 1386 O O . GLU A 1 175 ? -15.384 14.697 11.232 1.00 72.12 175 GLU A O 1
ATOM 1391 N N . LEU A 1 176 ? -13.404 14.259 10.267 1.00 70.81 176 LEU A N 1
ATOM 1392 C CA . LEU A 1 176 ? -13.953 13.542 9.109 1.00 70.81 176 LEU A CA 1
ATOM 1393 C C . LEU A 1 176 ? -14.424 12.113 9.431 1.00 70.81 176 LEU A C 1
ATOM 1395 O O . LEU A 1 176 ? -15.385 11.635 8.833 1.00 70.81 176 LEU A O 1
ATOM 1399 N N . LEU A 1 177 ? -13.744 11.400 10.336 1.00 69.62 177 LEU A N 1
ATOM 1400 C CA . LEU A 1 177 ? -14.027 9.985 10.634 1.00 69.62 177 LEU A CA 1
ATOM 1401 C C . LEU A 1 177 ? -15.003 9.765 11.804 1.00 69.62 177 LEU A C 1
ATOM 1403 O O . LEU A 1 177 ? -15.434 8.632 12.025 1.00 69.62 177 LEU A O 1
ATOM 1407 N N . GLY A 1 178 ? -15.382 10.828 12.520 1.00 59.72 178 GLY A N 1
ATOM 1408 C CA . GLY A 1 178 ? -16.327 10.774 13.636 1.00 59.72 178 GLY A CA 1
ATOM 1409 C C . GLY A 1 178 ? -15.766 10.126 14.913 1.00 59.72 178 GLY A C 1
ATOM 1410 O O . GLY A 1 178 ? -14.683 9.536 14.943 1.00 59.72 178 GLY A O 1
ATOM 1411 N N . HIS A 1 179 ? -16.508 10.248 16.017 1.00 57.00 179 HIS A N 1
ATOM 1412 C CA . HIS A 1 179 ? -16.147 9.672 17.317 1.00 57.00 179 HIS A CA 1
ATOM 1413 C C . HIS A 1 179 ? -16.951 8.391 17.622 1.00 57.00 179 HIS A C 1
ATOM 1415 O O . HIS A 1 179 ? -18.147 8.365 17.341 1.00 57.00 179 HIS A O 1
ATOM 1421 N N . PRO A 1 180 ? -16.363 7.360 18.272 1.00 52.56 180 PRO A N 1
ATOM 1422 C CA . PRO A 1 180 ? -14.980 7.244 18.728 1.00 52.56 180 PRO A CA 1
ATOM 1423 C C . PRO A 1 180 ? -14.132 6.370 17.788 1.00 52.56 180 PRO A C 1
ATOM 1425 O O . PRO A 1 180 ? -14.334 5.162 17.679 1.00 52.56 180 PRO A O 1
ATOM 1428 N N . MET A 1 181 ? -13.119 6.973 17.168 1.00 62.25 181 MET A N 1
ATOM 1429 C CA . MET A 1 181 ? -12.026 6.237 16.529 1.00 62.25 181 MET A CA 1
ATOM 1430 C C . MET A 1 181 ? -11.189 5.488 17.578 1.00 62.25 181 MET A C 1
ATOM 1432 O O . MET A 1 181 ? -10.960 5.994 18.683 1.00 62.25 181 MET A O 1
ATOM 1436 N N . GLU A 1 182 ? -10.698 4.293 17.232 1.00 65.50 182 GLU A N 1
ATOM 1437 C CA . GLU A 1 182 ? -9.700 3.595 18.048 1.00 65.50 182 GLU A CA 1
ATOM 1438 C C . GLU A 1 182 ? -8.479 4.505 18.255 1.00 65.50 182 GLU A C 1
ATOM 1440 O O . GLU A 1 182 ? -8.016 5.172 17.326 1.00 65.50 182 GLU A O 1
ATOM 1445 N N . LYS A 1 183 ? -7.959 4.557 19.489 1.00 70.19 183 LYS A N 1
ATOM 1446 C CA . LYS A 1 183 ? -6.770 5.364 19.788 1.00 70.19 183 LYS A CA 1
ATOM 1447 C C . LYS A 1 183 ? -5.608 4.908 18.894 1.00 70.19 183 LYS A C 1
ATOM 1449 O O . LYS A 1 183 ? -5.405 3.697 18.772 1.00 70.19 183 LYS A O 1
ATOM 1454 N N . PRO A 1 184 ? -4.824 5.838 18.317 1.00 79.69 184 PRO A N 1
ATOM 1455 C CA . PRO A 1 184 ? -3.669 5.466 17.517 1.00 79.69 184 PRO A CA 1
ATOM 1456 C C . PRO A 1 184 ? -2.696 4.597 18.292 1.00 79.69 184 PRO A C 1
ATOM 1458 O O . PRO A 1 184 ? -2.481 4.771 19.496 1.00 79.69 184 PRO A O 1
ATOM 1461 N N . VAL A 1 185 ? -2.019 3.726 17.556 1.00 80.69 185 VAL A N 1
ATOM 1462 C CA . VAL A 1 185 ? -0.810 3.089 18.058 1.00 80.69 185 VAL A CA 1
ATOM 1463 C C . VAL A 1 185 ? 0.301 4.131 18.029 1.00 80.69 185 VAL A C 1
ATOM 1465 O O . VAL A 1 185 ? 0.620 4.680 16.978 1.00 80.69 185 VAL A O 1
ATOM 1468 N N . VAL A 1 186 ? 0.894 4.405 19.189 1.00 79.62 186 VAL A N 1
ATOM 1469 C CA . VAL A 1 186 ? 2.002 5.358 19.313 1.00 79.62 186 VAL A CA 1
ATOM 1470 C C . VAL A 1 186 ? 3.324 4.611 19.188 1.00 79.62 186 VAL A C 1
ATOM 1472 O O . VAL A 1 186 ? 3.640 3.731 19.993 1.00 79.62 186 VAL A O 1
ATOM 1475 N N . LEU A 1 187 ? 4.112 4.963 18.177 1.00 74.50 187 LEU A N 1
ATOM 1476 C CA . LEU A 1 187 ? 5.437 4.406 17.948 1.00 74.50 187 LEU A CA 1
ATOM 1477 C C . LEU A 1 187 ? 6.495 5.316 18.569 1.00 74.50 187 LEU A C 1
ATOM 1479 O O . LEU A 1 187 ? 6.846 6.363 18.030 1.00 74.50 187 LEU A O 1
ATOM 1483 N N . HIS A 1 188 ? 7.019 4.859 19.707 1.00 66.62 188 HIS A N 1
ATOM 1484 C CA . HIS A 1 188 ? 7.975 5.588 20.545 1.00 66.62 188 HIS A CA 1
ATOM 1485 C C . HIS A 1 188 ? 9.358 4.913 20.597 1.00 66.62 188 HIS A C 1
ATOM 1487 O O . HIS A 1 188 ? 10.066 4.996 21.601 1.00 66.62 188 HIS A O 1
ATOM 1493 N N . ARG A 1 189 ? 9.743 4.160 19.557 1.00 63.34 189 ARG A N 1
ATOM 1494 C CA . ARG A 1 189 ? 10.999 3.394 19.581 1.00 63.34 189 ARG A CA 1
ATOM 1495 C C . ARG A 1 189 ? 12.204 4.290 19.310 1.00 63.34 189 ARG A C 1
ATOM 1497 O O . ARG A 1 189 ? 12.639 4.432 18.173 1.00 63.34 189 ARG A O 1
ATOM 1504 N N . SER A 1 190 ? 12.787 4.812 20.379 1.00 53.31 190 SER A N 1
ATOM 1505 C CA . SER A 1 190 ? 14.201 5.174 20.409 1.00 53.31 190 SER A CA 1
ATOM 1506 C C . SER A 1 190 ? 15.035 3.896 20.276 1.00 53.31 190 SER A C 1
ATOM 1508 O O . SER A 1 190 ? 14.840 2.946 21.032 1.00 53.31 190 SER A O 1
ATOM 1510 N N . SER A 1 191 ? 15.955 3.836 19.312 1.00 53.03 191 SER A N 1
ATOM 1511 C CA . SER A 1 191 ? 16.866 2.691 19.132 1.00 53.03 191 SER A CA 1
ATOM 1512 C C . SER A 1 191 ? 17.899 2.554 20.261 1.00 53.03 191 SER A C 1
ATOM 1514 O O . SER A 1 191 ? 18.566 1.527 20.361 1.00 53.03 191 SER A O 1
ATOM 1516 N N . SER A 1 192 ? 18.011 3.552 21.141 1.00 50.25 192 SER A N 1
ATOM 1517 C CA . SER A 1 192 ? 18.870 3.531 22.322 1.00 50.25 192 SER A CA 1
ATOM 1518 C C . SER A 1 192 ? 18.188 4.186 23.526 1.00 50.25 192 SER A C 1
ATOM 1520 O O . SER A 1 192 ? 17.360 5.086 23.379 1.00 50.25 192 SER A O 1
ATOM 1522 N N . ALA A 1 193 ? 18.563 3.741 24.729 1.00 53.91 193 ALA A N 1
ATOM 1523 C CA . ALA A 1 193 ? 17.988 4.183 26.004 1.00 53.91 193 ALA A CA 1
ATOM 1524 C C . ALA A 1 193 ? 18.159 5.690 26.303 1.00 53.91 193 ALA A C 1
ATOM 1526 O O . ALA A 1 193 ? 17.489 6.203 27.192 1.00 53.91 193 ALA A O 1
ATOM 1527 N N . ASN A 1 194 ? 19.004 6.400 25.541 1.00 54.50 194 ASN A N 1
ATOM 1528 C CA . ASN A 1 194 ? 19.362 7.805 25.773 1.00 54.50 194 ASN A CA 1
ATOM 1529 C C . ASN A 1 194 ? 19.004 8.751 24.608 1.00 54.50 194 ASN A C 1
ATOM 1531 O O . ASN A 1 194 ? 19.471 9.886 24.593 1.00 54.50 194 ASN A O 1
ATOM 1535 N N . ASN A 1 195 ? 18.224 8.314 23.614 1.00 53.81 195 ASN A N 1
ATOM 1536 C CA . ASN A 1 195 ? 17.960 9.112 22.412 1.00 53.81 195 ASN A CA 1
ATOM 1537 C C . ASN A 1 195 ? 16.476 9.486 22.322 1.00 53.81 195 ASN A C 1
ATOM 1539 O O . ASN A 1 195 ? 15.676 8.768 21.723 1.00 53.81 195 ASN A O 1
ATOM 1543 N N . THR A 1 196 ? 16.076 10.589 22.957 1.00 62.72 196 THR A N 1
ATOM 1544 C CA . THR A 1 196 ? 14.756 11.184 22.711 1.00 62.72 196 THR A CA 1
ATOM 1545 C C . THR A 1 196 ? 14.692 11.598 21.250 1.00 62.72 196 THR A C 1
ATOM 1547 O O . THR A 1 196 ? 15.464 12.458 20.833 1.00 62.72 196 THR A O 1
ATOM 1550 N N . ASN A 1 197 ? 13.803 10.977 20.468 1.00 66.50 197 ASN A N 1
ATOM 1551 C CA . ASN A 1 197 ? 13.604 11.361 19.076 1.00 66.50 197 ASN A CA 1
ATOM 1552 C C . ASN A 1 197 ? 13.253 12.862 19.020 1.00 66.50 197 ASN A C 1
ATOM 1554 O O . ASN A 1 197 ? 12.202 13.234 19.552 1.00 66.50 197 ASN A O 1
ATOM 1558 N N . PRO A 1 198 ? 14.085 13.723 18.401 1.00 73.31 198 PRO A N 1
ATOM 1559 C CA . PRO A 1 198 ? 13.849 15.166 18.388 1.00 73.31 198 PRO A CA 1
ATOM 1560 C C . PRO A 1 198 ? 12.586 15.555 17.606 1.00 73.31 198 PRO A C 1
ATOM 1562 O O . PRO A 1 198 ? 12.082 16.661 17.775 1.00 73.31 198 PRO A O 1
ATOM 1565 N N . PHE A 1 199 ? 12.053 14.649 16.782 1.00 75.81 199 PHE A N 1
ATOM 1566 C CA . PHE A 1 199 ? 10.832 14.845 15.999 1.00 75.81 199 PHE A CA 1
ATOM 1567 C C . PHE A 1 199 ? 9.566 14.313 16.696 1.00 75.81 199 PHE A C 1
ATOM 1569 O O . PHE A 1 199 ? 8.473 14.416 16.140 1.00 75.81 199 PHE A O 1
ATOM 1576 N N . GLY A 1 200 ? 9.693 13.756 17.905 1.00 77.62 200 GLY A N 1
ATOM 1577 C CA . GLY A 1 200 ? 8.576 13.205 18.674 1.00 77.62 200 GLY A CA 1
ATOM 1578 C C . GLY A 1 200 ? 8.145 11.800 18.239 1.00 77.62 200 GLY A C 1
ATOM 1579 O O . GLY A 1 200 ? 8.894 11.061 17.600 1.00 77.62 200 GLY A O 1
ATOM 1580 N N . SER A 1 201 ? 6.936 11.412 18.651 1.00 79.50 201 SER A N 1
ATOM 1581 C CA . SER A 1 201 ? 6.328 10.122 18.300 1.00 79.50 201 SER A CA 1
ATOM 1582 C C . SER A 1 201 ? 5.709 10.129 16.912 1.00 79.50 201 SER A C 1
ATOM 1584 O O . SER A 1 201 ? 5.192 11.149 16.463 1.00 79.50 201 SER A O 1
ATOM 1586 N N . THR A 1 202 ? 5.669 8.954 16.286 1.00 82.06 202 THR A N 1
ATOM 1587 C CA . THR A 1 202 ? 4.804 8.712 15.123 1.00 82.06 202 THR A CA 1
ATOM 1588 C C . THR A 1 202 ? 3.532 8.019 15.581 1.00 82.06 202 THR A C 1
ATOM 1590 O O . THR A 1 202 ? 3.585 7.078 16.377 1.00 82.06 202 THR A O 1
ATOM 1593 N N . PHE A 1 203 ? 2.394 8.486 15.090 1.00 84.19 203 PHE A N 1
ATOM 1594 C CA . PHE A 1 203 ? 1.090 7.907 15.379 1.00 84.19 203 PHE A CA 1
ATOM 1595 C C . PHE A 1 203 ? 0.658 7.071 14.183 1.00 84.19 203 PHE A C 1
ATOM 1597 O O . PHE A 1 203 ? 0.849 7.485 13.050 1.00 84.19 203 PHE A O 1
ATOM 1604 N N . CYS A 1 204 ? 0.107 5.889 14.434 1.00 85.12 204 CYS A N 1
ATOM 1605 C CA . CYS A 1 204 ? -0.428 5.028 13.389 1.00 85.12 204 CYS A CA 1
ATOM 1606 C C . CYS A 1 204 ? -1.914 4.800 13.628 1.00 85.12 204 CYS A C 1
ATOM 1608 O O . CYS A 1 204 ? -2.321 4.335 14.700 1.00 85.12 204 CYS A O 1
ATOM 1610 N N . TYR A 1 205 ? -2.710 5.081 12.608 1.00 85.31 205 TYR A N 1
ATOM 1611 C CA . TYR A 1 205 ? -4.161 5.064 12.657 1.00 85.31 205 TYR A CA 1
ATOM 1612 C C . TYR A 1 205 ? -4.705 3.865 11.899 1.00 85.31 205 TYR A C 1
ATOM 1614 O O . TYR A 1 205 ? -4.287 3.578 10.779 1.00 85.31 205 TYR A O 1
ATOM 1622 N N . GLY A 1 206 ? -5.628 3.141 12.528 1.00 85.56 206 GLY A N 1
ATOM 1623 C CA . GLY A 1 206 ? -6.326 2.024 11.906 1.00 85.56 206 GLY A CA 1
ATOM 1624 C C . GLY A 1 206 ? -7.610 2.485 11.223 1.00 85.56 206 GLY A C 1
ATOM 1625 O O . GLY A 1 206 ? -8.430 3.153 11.844 1.00 85.56 206 GLY A O 1
ATOM 1626 N N . LEU A 1 207 ? -7.821 2.072 9.973 1.00 83.94 207 LEU A N 1
ATOM 1627 C CA . LEU A 1 207 ? -9.092 2.241 9.267 1.00 83.94 207 LEU A CA 1
ATOM 1628 C C . LEU A 1 207 ? -9.400 0.984 8.457 1.00 83.94 207 LEU A C 1
ATOM 1630 O O . LEU A 1 207 ? -8.727 0.706 7.471 1.00 83.94 207 LEU A O 1
ATOM 1634 N N . GLN A 1 208 ? -10.411 0.218 8.878 1.00 81.19 208 GLN A N 1
ATOM 1635 C CA . GLN A 1 208 ? -10.972 -0.918 8.128 1.00 81.19 208 GLN A CA 1
ATOM 1636 C C . GLN A 1 208 ? -9.906 -1.808 7.454 1.00 81.19 208 GLN A C 1
ATOM 1638 O O . GLN A 1 208 ? -9.863 -1.954 6.238 1.00 81.19 208 GLN A O 1
ATOM 1643 N N . ARG A 1 209 ? -9.037 -2.424 8.270 1.00 83.81 209 ARG A N 1
ATOM 1644 C CA . ARG A 1 209 ? -7.921 -3.305 7.844 1.00 83.81 209 ARG A CA 1
ATOM 1645 C C . ARG A 1 209 ? -6.740 -2.598 7.172 1.00 83.81 209 ARG A C 1
ATOM 1647 O O . ARG A 1 209 ? -5.811 -3.284 6.759 1.00 83.81 209 ARG A O 1
ATOM 1654 N N . MET A 1 210 ? -6.718 -1.275 7.128 1.00 89.75 210 MET A N 1
ATOM 1655 C CA . MET A 1 210 ? -5.557 -0.480 6.729 1.00 89.75 210 MET A CA 1
ATOM 1656 C C . MET A 1 210 ? -4.949 0.209 7.946 1.00 89.75 210 MET A C 1
ATOM 1658 O O . MET A 1 210 ? -5.633 0.438 8.947 1.00 89.75 210 MET A O 1
ATOM 1662 N N . ILE A 1 211 ? -3.658 0.511 7.863 1.00 89.88 211 ILE A N 1
ATOM 1663 C CA . ILE A 1 211 ? -2.943 1.350 8.822 1.00 89.88 211 ILE A CA 1
ATOM 1664 C C . ILE A 1 211 ? -2.215 2.438 8.039 1.00 89.88 211 ILE A C 1
ATOM 1666 O O . ILE A 1 211 ? -1.609 2.137 7.013 1.00 89.88 211 ILE A O 1
ATOM 1670 N N . PHE A 1 212 ? -2.256 3.674 8.518 1.00 88.75 212 PHE A N 1
ATOM 1671 C CA . PHE A 1 212 ? -1.490 4.782 7.949 1.00 88.75 212 PHE A CA 1
ATOM 1672 C C . PHE A 1 212 ? -0.939 5.692 9.050 1.00 88.75 212 PHE A C 1
ATOM 1674 O O . PHE A 1 212 ? -1.464 5.708 10.167 1.00 88.75 212 PHE A O 1
ATOM 1681 N N . GLU A 1 213 ? 0.159 6.376 8.736 1.00 85.50 213 GLU A N 1
ATOM 1682 C CA . GLU A 1 213 ? 0.847 7.356 9.596 1.00 85.50 213 GLU A CA 1
ATOM 1683 C C . GLU A 1 213 ? 0.238 8.757 9.461 1.00 85.50 213 GLU A C 1
ATOM 1685 O O . GLU A 1 213 ? -0.027 9.161 8.305 1.00 85.50 213 GLU A O 1
#

Organism: Clarias magur (NCBI:txid1594786)

Secondary structure (DSSP, 8-state):
-PPPPPPPBTTB-EEEEEEEEEETTEEEEEEEEEEE---STT--SS---EEEEEEEETT-BHHHHHHHH-S-SEEEEPPS-TTGGG-S-GGGGSPPSS--EEEEEGGGTEEEEEPTTT-BEEEEEE----TTSTTTTTSPP--EEEEEEEE--SSS--EEEEEEETT--HHHHHHHH-SPPPPPEEE---SSTT---TT-PEEEEEETTEEE-

pLDDT: mean 80.49, std 14.68, range [50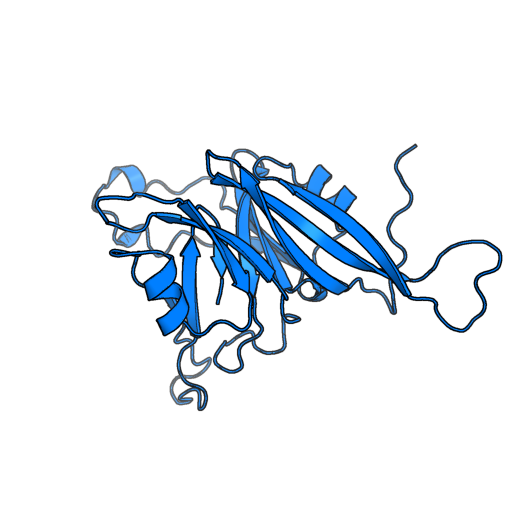.25, 98.19]

Sequence (213 aa):
APGMPLACFLGNVYAESVDVLRDGTGPLGLKLRILTAGCGPGVLADAKVRAVERNIYFGDSCQDVLSALGSPHKVFYKSEDKMKIHSPSPHKQVPSKCNDYFFNYFTLGVDILFDSTTHLVKKFVLHTNYPGHYNFNIYHRCDFRIPLIIKKDGLDAQEEDCILTTYHKWDQVQELLGHPMEKPVVLHRSSSANNTNPFGSTFCYGLQRMIFE

Nearest PDB structures (foldseek):
  1nbh-assembly1_B  TM=6.070E-01  e=3.092E+00  Rattus norvegicus
  1d2h-assembly1_C  TM=3.920E-01  e=2.100E+00  Rattus norvegicus
  8y3t-assembly1_B  TM=4.870E-01  e=8.830E+00  Emesvirus zinderi
  8u0j-assembly1_A  TM=4.840E-01  e=8.830E+00  Vibrio cholerae
  8u3k-assembly1_E  TM=4.906E-01  e=8.830E+00  Vibrio cholerae

Solvent-accessible surface area (backbone atoms only — not comparable to full-atom values): 12355 Å² total; per-residue (Å²): 130,83,80,80,76,83,43,50,46,95,83,39,55,34,44,72,33,34,38,48,39,66,58,101,88,44,70,49,31,40,38,34,34,31,40,23,30,64,80,64,94,87,70,60,95,74,76,53,70,37,77,46,80,38,72,50,42,63,61,36,39,61,66,56,48,37,72,61,72,44,83,56,78,41,78,47,68,50,67,82,64,81,67,53,80,73,48,92,48,77,83,70,64,63,78,66,96,55,54,36,33,32,40,32,30,35,53,42,10,37,34,42,30,28,36,50,87,79,46,20,31,64,36,43,36,43,35,53,43,49,81,30,35,82,60,42,80,62,33,36,53,26,50,34,37,40,73,41,80,30,78,49,91,55,100,72,69,52,77,44,84,42,72,51,42,71,81,64,52,66,75,60,51,50,70,59,71,46,87,87,66,80,80,55,51,74,45,74,69,46,94,48,100,83,48,78,57,91,65,45,65,30,53,34,42,78,53,89,59,32,35,37,89

Radius of gyration: 19.49 Å; Cα contacts (8 Å, |Δi|>4): 392; chains: 1; bounding box: 52×40×59 Å

Mean predicted aligned error: 9.74 Å

InterPro domains:
  IPR005373 Phagosome assembly factor 1 [PF03676] (1-213)
  IPR039156 PHAF1/Protein broad-minded [PTHR13465] (1-213)